Protein AF-A0A261A183-F1 (afdb_monomer_lite)

Foldseek 3Di:
DDDDDDPVCVVQFDDQDPVVRDGHGVVNVVVVVVVVVVVVVVVVVVVVVVVVVVVVVVVVVVVVVVVVVVVVVVVLVLLLQQVLLLLLVVLLVVLVLLLCVQPPVVCCVVSVDPPVVVVVVSVVSSVVSVVLCPLVVVPVVDPPDDVPSCVVPPPDPPPVSCVSVVVSLVSSLVSLVSSLVSLVSVPVVLVVVVVVVVDPVCVVPVVNQLVVLLSVLSNVLSVVLVVLSVVLVVCCVPVNDPSSVVSSSVSSSSSVVSVVVSNVVSCVVVVPVPPPD

Structure (mmCIF, N/CA/C/O backbone):
data_AF-A0A261A183-F1
#
_entry.id   AF-A0A261A183-F1
#
loop_
_atom_site.group_PDB
_atom_site.id
_atom_site.type_symbol
_atom_site.label_atom_id
_atom_site.label_alt_id
_atom_site.label_comp_id
_atom_site.label_asym_id
_atom_site.label_entity_id
_atom_site.label_seq_id
_atom_site.pdbx_PDB_ins_code
_atom_site.Cartn_x
_atom_site.Cartn_y
_atom_site.Cartn_z
_atom_site.occupancy
_atom_site.B_iso_or_equiv
_atom_site.auth_seq_id
_atom_site.auth_comp_id
_atom_site.auth_asym_id
_atom_site.auth_atom_id
_atom_site.pdbx_PDB_model_num
ATOM 1 N N . MET A 1 1 ? -13.861 60.538 -76.340 1.00 35.31 1 MET A N 1
ATOM 2 C CA . MET A 1 1 ? -12.725 61.408 -76.708 1.00 35.31 1 MET A CA 1
ATOM 3 C C . MET A 1 1 ? -11.464 60.768 -76.156 1.00 35.31 1 MET A C 1
ATOM 5 O O . MET A 1 1 ? -11.342 60.741 -74.939 1.00 35.31 1 MET A O 1
ATOM 9 N N . PRO A 1 2 ? -10.592 60.181 -76.988 1.00 40.72 2 PRO A N 1
ATOM 10 C CA . PRO A 1 2 ? -9.306 59.686 -76.527 1.00 40.72 2 PRO A CA 1
ATOM 11 C C . PRO A 1 2 ? -8.283 60.825 -76.606 1.00 40.72 2 PRO A C 1
ATOM 13 O O . PRO A 1 2 ? -8.102 61.441 -77.655 1.00 40.72 2 PRO A O 1
ATOM 16 N N . THR A 1 3 ? -7.653 61.142 -75.483 1.00 48.56 3 THR A N 1
ATOM 17 C CA . THR A 1 3 ? -6.490 62.028 -75.418 1.00 48.56 3 THR A CA 1
ATOM 18 C C . THR A 1 3 ? -5.309 61.322 -76.084 1.00 48.56 3 THR A C 1
ATOM 20 O O . THR A 1 3 ? -4.864 60.276 -75.620 1.00 48.56 3 THR A O 1
ATOM 23 N N . SER A 1 4 ? -4.827 61.870 -77.200 1.00 50.75 4 SER A N 1
ATOM 24 C CA . SER A 1 4 ? -3.617 61.409 -77.883 1.00 50.75 4 SER A CA 1
ATOM 25 C C . SER A 1 4 ? -2.392 61.706 -77.017 1.00 50.75 4 SER A C 1
ATOM 27 O O . SER A 1 4 ? -2.077 62.873 -76.778 1.00 50.75 4 SER A O 1
ATOM 29 N N . ILE A 1 5 ? -1.724 60.660 -76.537 1.00 52.25 5 ILE A N 1
ATOM 30 C CA . ILE A 1 5 ? -0.449 60.756 -75.816 1.00 52.25 5 ILE A CA 1
ATOM 31 C C . ILE A 1 5 ? 0.658 61.098 -76.826 1.00 52.25 5 ILE A C 1
ATOM 33 O O . ILE A 1 5 ? 0.699 60.540 -77.922 1.00 52.25 5 ILE A O 1
ATOM 37 N N . SER A 1 6 ? 1.518 62.054 -76.466 1.00 47.06 6 SER A N 1
ATOM 38 C CA . SER A 1 6 ? 2.668 62.498 -77.261 1.00 47.06 6 SER A CA 1
ATOM 39 C C . SER A 1 6 ? 3.654 61.349 -77.483 1.00 47.06 6 SER A C 1
ATOM 41 O O . SER A 1 6 ? 4.035 60.657 -76.542 1.00 47.06 6 SER A O 1
ATOM 43 N N . THR A 1 7 ? 4.129 61.179 -78.718 1.00 53.91 7 THR A N 1
ATOM 44 C CA . THR A 1 7 ? 5.124 60.162 -79.100 1.00 53.91 7 THR A CA 1
ATOM 45 C C . THR A 1 7 ? 6.490 60.335 -78.429 1.00 53.91 7 THR A C 1
ATOM 47 O O . THR A 1 7 ? 7.300 59.422 -78.498 1.00 53.91 7 THR A O 1
ATOM 50 N N . SER A 1 8 ? 6.752 61.462 -77.755 1.00 53.75 8 SER A N 1
ATOM 51 C CA . SER A 1 8 ? 7.977 61.680 -76.967 1.00 53.75 8 SER A CA 1
ATOM 52 C C . SER A 1 8 ? 7.969 61.016 -75.587 1.00 53.75 8 SER A C 1
ATOM 54 O O . SER A 1 8 ? 9.019 60.931 -74.962 1.00 53.75 8 SER A O 1
ATOM 56 N N . ASP A 1 9 ? 6.803 60.580 -75.097 1.00 51.75 9 ASP A N 1
ATOM 57 C CA . ASP A 1 9 ? 6.662 59.971 -73.765 1.00 51.75 9 ASP A CA 1
ATOM 58 C C . ASP A 1 9 ? 6.606 58.433 -73.826 1.00 51.75 9 ASP A C 1
ATOM 60 O O . ASP A 1 9 ? 6.617 57.769 -72.791 1.00 51.75 9 ASP A O 1
ATOM 64 N N . LEU A 1 10 ? 6.569 57.863 -75.038 1.00 51.88 10 LEU A N 1
ATOM 65 C CA . LEU A 1 10 ? 6.534 56.417 -75.295 1.00 51.88 10 LEU A CA 1
ATOM 66 C C . LEU A 1 10 ? 7.878 55.727 -75.022 1.00 51.88 10 LEU A C 1
ATOM 68 O O . LEU A 1 10 ? 7.885 54.565 -74.636 1.00 51.88 10 LEU A O 1
ATOM 72 N N . ASP A 1 11 ? 8.992 56.455 -75.106 1.00 53.94 11 ASP A N 1
ATOM 73 C CA . ASP A 1 11 ? 10.336 55.927 -74.816 1.00 53.94 11 ASP A CA 1
ATOM 74 C C . ASP A 1 11 ? 10.609 55.765 -73.307 1.00 53.94 11 ASP A C 1
ATOM 76 O O . ASP A 1 11 ? 11.712 55.401 -72.900 1.00 53.94 11 ASP A O 1
ATOM 80 N N . LYS A 1 12 ? 9.616 56.061 -72.458 1.00 54.88 12 LYS A N 1
ATOM 81 C CA . LYS A 1 12 ? 9.723 55.970 -70.998 1.00 54.88 12 LYS A CA 1
ATOM 82 C C . LYS A 1 12 ? 8.972 54.775 -70.400 1.00 54.88 12 LYS A C 1
ATOM 84 O O . LYS A 1 12 ? 9.075 54.539 -69.202 1.00 54.88 12 LYS A O 1
ATOM 89 N N . TYR A 1 13 ? 8.204 54.035 -71.196 1.00 56.28 13 TYR A N 1
ATOM 90 C CA . TYR A 1 13 ? 7.384 52.925 -70.713 1.00 56.28 13 TYR A CA 1
ATOM 91 C C . TYR A 1 13 ? 7.693 51.667 -71.506 1.00 56.28 13 TYR A C 1
ATOM 93 O O . TYR A 1 13 ? 7.431 51.599 -72.702 1.00 56.28 13 TYR A O 1
ATOM 101 N N . ASP A 1 14 ? 8.239 50.663 -70.830 1.00 65.44 14 ASP A N 1
ATOM 102 C CA . ASP A 1 14 ? 8.817 49.522 -71.529 1.00 65.44 14 ASP A CA 1
ATOM 103 C C . ASP A 1 14 ? 7.774 48.452 -71.906 1.00 65.44 14 ASP A C 1
ATOM 105 O O . ASP A 1 14 ? 7.976 47.779 -72.912 1.00 65.44 14 ASP A O 1
ATOM 109 N N . PHE A 1 15 ? 6.640 48.306 -71.188 1.00 71.31 15 PHE A N 1
ATOM 110 C CA . PHE A 1 15 ? 5.578 47.330 -71.527 1.00 71.31 15 PHE A CA 1
ATOM 111 C C . PHE A 1 15 ? 4.163 47.758 -71.054 1.00 71.31 15 PHE A C 1
ATOM 113 O O . PHE A 1 15 ? 4.000 48.359 -69.988 1.00 71.31 15 PHE A O 1
ATOM 120 N N . TYR A 1 16 ? 3.123 47.443 -71.844 1.00 71.88 16 TYR A N 1
ATOM 121 C CA . TYR A 1 16 ? 1.704 47.620 -71.476 1.00 71.88 16 TYR A CA 1
ATOM 122 C C . TYR A 1 16 ? 1.158 46.339 -70.847 1.00 71.88 16 TYR A C 1
ATOM 124 O O . TYR A 1 16 ? 1.287 45.268 -71.438 1.00 71.88 16 TYR A O 1
ATOM 132 N N . ASP A 1 17 ? 0.537 46.447 -69.676 1.00 74.94 17 ASP A N 1
ATOM 133 C CA . ASP A 1 17 ? -0.124 45.322 -69.020 1.00 74.94 17 ASP A CA 1
ATOM 134 C C . ASP A 1 17 ? -1.614 45.301 -69.388 1.00 74.94 17 ASP A C 1
ATOM 136 O O . ASP A 1 17 ? -2.387 46.178 -68.986 1.00 74.94 17 ASP A O 1
ATOM 140 N N . GLU A 1 18 ? -2.013 44.302 -70.178 1.00 75.31 18 GLU A N 1
ATOM 141 C CA . GLU A 1 18 ? -3.390 44.139 -70.654 1.00 75.31 18 GLU A CA 1
ATOM 142 C C . GLU A 1 18 ? -4.384 43.825 -69.523 1.00 75.31 18 GLU A C 1
ATOM 144 O O . GLU A 1 18 ? -5.553 44.190 -69.643 1.00 75.31 18 GLU A O 1
ATOM 149 N N . GLU A 1 19 ? -3.952 43.210 -68.412 1.00 75.06 19 GLU A N 1
ATOM 150 C CA . GLU A 1 19 ? -4.848 42.884 -67.292 1.00 75.06 19 GLU A CA 1
ATOM 151 C C . GLU A 1 19 ? -5.175 44.110 -66.432 1.00 75.06 19 GLU A C 1
ATOM 153 O O . GLU A 1 19 ? -6.323 44.294 -66.018 1.00 75.06 19 GLU A O 1
ATOM 158 N N . SER A 1 20 ? -4.192 44.977 -66.170 1.00 75.12 20 SER A N 1
ATOM 159 C CA . SER A 1 20 ? -4.413 46.209 -65.398 1.00 75.12 20 SER A CA 1
ATOM 160 C C . SER A 1 20 ? -4.805 47.418 -66.256 1.00 75.12 20 SER A C 1
ATOM 162 O O . SER A 1 20 ? -5.247 48.439 -65.713 1.00 75.12 20 SER A O 1
ATOM 164 N N . GLY A 1 21 ? -4.660 47.319 -67.583 1.00 79.81 21 GLY A N 1
ATOM 165 C CA . GLY A 1 21 ? -4.964 48.375 -68.549 1.00 79.81 21 GLY A CA 1
ATOM 166 C C . GLY A 1 21 ? -4.038 49.593 -68.451 1.00 79.81 21 GLY A C 1
ATOM 167 O O . GLY A 1 21 ? -4.418 50.688 -68.885 1.00 79.81 21 GLY A O 1
ATOM 168 N N . LYS A 1 22 ? -2.846 49.442 -67.854 1.00 78.94 22 LYS A N 1
ATOM 169 C CA . LYS A 1 22 ? -1.896 50.532 -67.572 1.00 78.94 22 LYS A CA 1
ATOM 170 C C . LYS A 1 22 ? -0.515 50.257 -68.174 1.00 78.94 22 LYS A C 1
ATOM 172 O O . LYS A 1 22 ? -0.071 49.119 -68.274 1.00 78.94 22 LYS A O 1
ATOM 177 N N . TRP A 1 23 ? 0.181 51.333 -68.544 1.00 73.19 23 TRP A N 1
ATOM 178 C CA . TRP A 1 23 ? 1.593 51.290 -68.936 1.00 73.19 23 TRP A CA 1
ATOM 179 C C . TRP A 1 23 ? 2.468 51.216 -67.685 1.00 73.19 23 TRP A C 1
ATOM 181 O O . TRP A 1 23 ? 2.322 52.053 -66.791 1.00 73.19 23 TRP A O 1
ATOM 191 N N . ILE A 1 24 ? 3.354 50.220 -67.619 1.00 71.38 24 ILE A N 1
ATOM 192 C CA . ILE A 1 24 ? 4.235 49.986 -66.470 1.00 71.38 24 ILE A CA 1
ATOM 193 C C . ILE A 1 24 ? 5.668 50.331 -66.877 1.00 71.38 24 ILE A C 1
ATOM 195 O O . ILE A 1 24 ? 6.152 49.918 -67.931 1.00 71.38 24 ILE A O 1
ATOM 199 N N . HIS A 1 25 ? 6.356 51.105 -66.041 1.00 79.81 25 HIS A N 1
ATOM 200 C CA . HIS A 1 25 ? 7.771 51.400 -66.242 1.00 79.81 25 HIS A CA 1
ATOM 201 C C . HIS A 1 25 ? 8.605 50.196 -65.784 1.00 79.81 25 HIS A C 1
ATOM 203 O O . HIS A 1 25 ? 8.338 49.634 -64.719 1.00 79.81 25 HIS A O 1
ATOM 209 N N . ILE A 1 26 ? 9.636 49.792 -66.539 1.00 74.31 26 ILE A N 1
ATOM 210 C CA . ILE A 1 26 ? 10.430 48.598 -66.190 1.00 74.31 26 ILE A CA 1
ATOM 211 C C . ILE A 1 26 ? 11.058 48.683 -64.793 1.00 74.31 26 ILE A C 1
ATOM 213 O O . ILE A 1 26 ? 11.194 47.673 -64.107 1.00 74.31 26 ILE A O 1
ATOM 217 N N . GLN A 1 27 ? 11.386 49.899 -64.349 1.00 76.50 27 GLN A N 1
ATOM 218 C CA . GLN A 1 27 ? 11.916 50.173 -63.018 1.00 76.50 27 GLN A CA 1
ATOM 219 C C . GLN A 1 27 ? 10.912 49.764 -61.924 1.00 76.50 27 GLN A C 1
ATOM 221 O O . GLN A 1 27 ? 11.282 49.052 -60.991 1.00 76.50 27 GLN A O 1
ATOM 226 N N . ASP A 1 28 ? 9.638 50.136 -62.090 1.00 77.50 28 ASP A N 1
ATOM 227 C CA . ASP A 1 28 ? 8.552 49.818 -61.154 1.00 77.50 28 ASP A CA 1
ATOM 228 C C . ASP A 1 28 ? 8.258 48.310 -61.142 1.00 77.50 28 ASP A C 1
ATOM 230 O O . ASP A 1 28 ? 7.975 47.723 -60.094 1.00 77.50 28 ASP A O 1
ATOM 234 N N . TYR A 1 29 ? 8.383 47.654 -62.302 1.00 74.75 29 TYR A N 1
ATOM 235 C CA . TYR A 1 29 ? 8.269 46.201 -62.409 1.00 74.75 29 TYR A CA 1
ATOM 236 C C . TYR A 1 29 ? 9.379 45.485 -61.622 1.00 74.75 29 TYR A C 1
ATOM 238 O O . TYR A 1 29 ? 9.092 44.582 -60.832 1.00 74.75 29 TYR A O 1
ATOM 246 N N . TYR A 1 30 ? 10.639 45.909 -61.774 1.00 76.25 30 TYR A N 1
ATOM 247 C CA . TYR A 1 30 ? 11.758 45.337 -61.019 1.00 76.25 30 TYR A CA 1
ATOM 248 C C . TYR A 1 30 ? 11.653 45.600 -59.514 1.00 76.25 30 TYR A C 1
ATOM 250 O O . TYR A 1 30 ? 11.984 44.720 -58.718 1.00 76.25 30 TYR A O 1
ATOM 258 N N . GLU A 1 31 ? 11.177 46.775 -59.102 1.00 81.38 31 GLU A N 1
ATOM 259 C CA . GLU A 1 31 ? 10.973 47.096 -57.687 1.00 81.38 31 GLU A CA 1
ATOM 260 C C . GLU A 1 31 ? 9.849 46.249 -57.070 1.00 81.38 31 GLU A C 1
ATOM 262 O O . GLU A 1 31 ? 10.019 45.685 -55.986 1.00 81.38 31 GLU A O 1
ATOM 267 N N . SER A 1 32 ? 8.742 46.062 -57.795 1.00 80.19 32 SER A N 1
ATOM 268 C CA . SER A 1 32 ? 7.649 45.166 -57.401 1.00 80.19 32 SER A CA 1
ATOM 269 C C . SER A 1 32 ? 8.109 43.708 -57.292 1.00 80.19 32 SER A C 1
ATOM 271 O O . SER A 1 32 ? 7.861 43.050 -56.278 1.00 80.19 32 SER A O 1
ATOM 273 N N . TYR A 1 33 ? 8.863 43.215 -58.281 1.00 77.38 33 TYR A N 1
ATOM 274 C CA . TYR A 1 33 ? 9.412 41.859 -58.267 1.00 77.38 33 TYR A CA 1
ATOM 275 C C . TYR A 1 33 ? 10.385 41.644 -57.100 1.00 77.38 33 TYR A C 1
ATOM 277 O O . TYR A 1 33 ? 10.308 40.633 -56.399 1.00 77.38 33 TYR A O 1
ATOM 285 N N . ASN A 1 34 ? 11.271 42.609 -56.838 1.00 79.12 34 ASN A N 1
ATOM 286 C CA . ASN A 1 34 ? 12.206 42.542 -55.716 1.00 79.12 34 ASN A CA 1
ATOM 287 C C . ASN A 1 34 ? 11.483 42.568 -54.364 1.00 79.12 34 ASN A C 1
ATOM 289 O O . ASN A 1 34 ? 11.845 41.803 -53.469 1.00 79.12 34 ASN A O 1
ATOM 293 N N . ASN A 1 35 ? 10.439 43.389 -54.217 1.00 80.38 35 ASN A N 1
ATOM 294 C CA . ASN A 1 35 ? 9.618 43.415 -53.007 1.00 80.38 35 ASN A CA 1
ATOM 295 C C . ASN A 1 35 ? 8.852 42.101 -52.805 1.00 80.38 35 ASN A C 1
ATOM 297 O O . ASN A 1 35 ? 8.850 41.572 -51.694 1.00 80.38 35 ASN A O 1
ATOM 301 N N . TYR A 1 36 ? 8.275 41.529 -53.866 1.00 76.56 36 TYR A N 1
ATOM 302 C CA . TYR A 1 36 ? 7.609 40.226 -53.807 1.00 76.56 36 TYR A CA 1
ATOM 303 C C . TYR A 1 36 ? 8.583 39.101 -53.432 1.00 76.56 36 TYR A C 1
ATOM 305 O O . TYR A 1 36 ? 8.301 38.304 -52.537 1.00 76.56 36 TYR A O 1
ATOM 313 N N . SER A 1 37 ? 9.758 39.070 -54.067 1.00 79.00 37 SER A N 1
ATOM 314 C CA . SER A 1 37 ? 10.827 38.109 -53.773 1.00 79.00 37 SER A CA 1
ATOM 315 C C . SER A 1 37 ? 11.256 38.182 -52.304 1.00 79.00 37 SER A C 1
ATOM 317 O O . SER A 1 37 ? 11.278 37.168 -51.603 1.00 79.00 37 SER A O 1
ATOM 319 N N . LYS A 1 38 ? 11.487 39.398 -51.795 1.00 79.88 38 LYS A N 1
ATOM 320 C CA . LYS A 1 38 ? 11.883 39.640 -50.404 1.00 79.88 38 LYS A CA 1
ATOM 321 C C . LYS A 1 38 ? 10.784 39.257 -49.408 1.00 79.88 38 LYS A C 1
ATOM 323 O O . LYS A 1 38 ? 11.070 38.638 -48.386 1.00 79.88 38 LYS A O 1
ATOM 328 N N . GLN A 1 39 ? 9.524 39.556 -49.722 1.00 80.00 39 GLN A N 1
ATOM 329 C CA . GLN A 1 39 ? 8.376 39.169 -48.900 1.00 80.00 39 GLN A CA 1
ATOM 330 C C . GLN A 1 39 ? 8.189 37.644 -48.860 1.00 80.00 39 GLN A C 1
ATOM 332 O O . GLN A 1 39 ? 7.895 37.083 -47.804 1.00 80.00 39 GLN A O 1
ATOM 337 N N . HIS A 1 40 ? 8.390 36.954 -49.986 1.00 78.06 40 HIS A N 1
ATOM 338 C CA . HIS A 1 40 ? 8.338 35.495 -50.051 1.00 78.06 40 HIS A CA 1
ATOM 339 C C . HIS A 1 40 ? 9.492 34.846 -49.264 1.00 78.06 40 HIS A C 1
ATOM 341 O O . HIS A 1 40 ? 9.284 33.856 -48.558 1.00 78.06 40 HIS A O 1
ATOM 347 N N . GLU A 1 41 ? 10.697 35.419 -49.325 1.00 79.25 41 GLU A N 1
ATOM 348 C CA . GLU A 1 41 ? 11.853 34.970 -48.542 1.00 79.25 41 GLU A CA 1
ATOM 349 C C . GLU A 1 41 ? 11.627 35.156 -47.031 1.00 79.25 41 GLU A C 1
ATOM 351 O O . GLU A 1 41 ? 11.842 34.221 -46.254 1.00 79.25 41 GLU A O 1
ATOM 356 N N . GLU A 1 42 ? 11.104 36.311 -46.603 1.00 76.88 42 GLU A N 1
ATOM 357 C CA . GLU A 1 42 ? 10.727 36.561 -45.206 1.00 76.88 42 GLU A CA 1
ATOM 358 C C . GLU A 1 42 ? 9.610 35.622 -44.729 1.00 76.88 42 GLU A C 1
ATOM 360 O O . GLU A 1 42 ? 9.682 35.084 -43.621 1.00 76.88 42 GLU A O 1
ATOM 365 N N . PHE A 1 43 ? 8.602 35.361 -45.566 1.00 75.19 43 PHE A N 1
ATOM 366 C CA . PHE A 1 43 ? 7.525 34.422 -45.251 1.00 75.19 43 PHE A CA 1
ATOM 367 C C . PHE A 1 43 ? 8.041 32.982 -45.103 1.00 75.19 43 PHE A C 1
ATOM 369 O O . PHE A 1 43 ? 7.691 32.289 -44.142 1.00 75.19 43 PHE A O 1
ATOM 376 N N . SER A 1 44 ? 8.921 32.542 -46.006 1.00 77.75 44 SER A N 1
ATOM 377 C CA . SER A 1 44 ? 9.579 31.232 -45.941 1.00 77.75 44 SER A CA 1
ATOM 378 C C . SER A 1 44 ? 10.428 31.091 -44.673 1.00 77.75 44 SER A C 1
ATOM 380 O O . SER A 1 44 ? 10.301 30.110 -43.934 1.00 77.75 44 SER A O 1
ATOM 382 N N . LYS A 1 45 ? 11.222 32.118 -44.346 1.00 77.94 45 LYS A N 1
ATOM 383 C CA . LYS A 1 45 ? 12.066 32.159 -43.145 1.00 77.94 45 LYS A CA 1
ATOM 384 C C . LYS A 1 45 ? 11.243 32.146 -41.856 1.00 77.94 45 LYS A C 1
ATOM 386 O O . LYS A 1 45 ? 11.578 31.411 -40.928 1.00 77.94 45 LYS A O 1
ATOM 391 N N . ASN A 1 46 ? 10.138 32.891 -41.805 1.00 78.69 46 ASN A N 1
ATOM 392 C CA . ASN A 1 46 ? 9.227 32.903 -40.659 1.00 78.69 46 ASN A CA 1
ATOM 393 C C . ASN A 1 46 ? 8.519 31.557 -40.468 1.00 78.69 46 ASN A C 1
ATOM 395 O O . ASN A 1 46 ? 8.389 31.092 -39.336 1.00 78.69 46 ASN A O 1
ATOM 399 N N . ASN A 1 47 ? 8.111 30.891 -41.553 1.00 79.94 47 ASN A N 1
ATOM 400 C CA . ASN A 1 47 ? 7.565 29.538 -41.469 1.00 79.94 47 ASN A CA 1
ATOM 401 C C . ASN A 1 47 ? 8.613 28.545 -40.969 1.00 79.94 47 ASN A C 1
ATOM 403 O O . ASN A 1 47 ? 8.316 27.762 -40.069 1.00 79.94 47 ASN A O 1
ATOM 407 N N . TRP A 1 48 ? 9.841 28.607 -41.487 1.00 78.56 48 TRP A N 1
ATOM 408 C CA . TRP A 1 48 ? 10.937 27.751 -41.035 1.00 78.56 48 TRP A CA 1
ATOM 409 C C . TRP A 1 48 ? 11.237 27.944 -39.542 1.00 78.56 48 TRP A C 1
ATOM 411 O O . TRP A 1 48 ? 11.301 26.960 -38.808 1.00 78.56 48 TRP A O 1
ATOM 421 N N . LEU A 1 49 ? 11.313 29.194 -39.069 1.00 78.81 49 LEU A N 1
ATOM 422 C CA . LEU A 1 49 ? 11.478 29.523 -37.648 1.00 78.81 49 LEU A CA 1
ATOM 423 C C . LEU A 1 49 ? 10.303 29.027 -36.795 1.00 78.81 49 LEU A C 1
ATOM 425 O O . LEU A 1 49 ? 10.515 28.532 -35.690 1.00 78.81 49 LEU A O 1
ATOM 429 N N . ARG A 1 50 ? 9.068 29.111 -37.304 1.00 77.38 50 ARG A N 1
ATOM 430 C CA . ARG A 1 50 ? 7.874 28.617 -36.605 1.00 77.38 50 ARG A CA 1
ATOM 431 C C . ARG A 1 50 ? 7.870 27.095 -36.483 1.00 77.38 50 ARG A C 1
ATOM 433 O O . ARG A 1 50 ? 7.558 26.584 -35.411 1.00 77.38 50 ARG A O 1
ATOM 440 N N . TYR A 1 51 ? 8.238 26.376 -37.545 1.00 80.06 51 TYR A N 1
ATOM 441 C CA . TYR A 1 51 ? 8.386 24.920 -37.498 1.00 80.06 51 TYR A CA 1
ATOM 442 C C . TYR A 1 51 ? 9.497 24.513 -36.535 1.00 80.06 51 TYR A C 1
ATOM 444 O O . TYR A 1 51 ? 9.242 23.683 -35.673 1.00 80.06 51 TYR A O 1
ATOM 452 N N . TRP A 1 52 ? 10.667 25.156 -36.610 1.00 82.50 52 TRP A N 1
ATOM 453 C CA . TRP A 1 52 ? 11.783 24.916 -35.691 1.00 82.50 52 TRP A CA 1
ATOM 454 C C . TRP A 1 52 ? 11.426 25.188 -34.227 1.00 82.50 52 TRP A C 1
ATOM 456 O O . TRP A 1 52 ? 11.742 24.388 -33.347 1.00 82.50 52 TRP A O 1
ATOM 466 N N . GLY A 1 53 ? 10.728 26.293 -33.955 1.00 79.50 53 GLY A N 1
ATOM 467 C CA . GLY A 1 53 ? 10.241 26.618 -32.617 1.00 79.50 53 GLY A CA 1
ATOM 468 C C . GLY A 1 53 ? 9.245 25.581 -32.092 1.00 79.50 53 GLY A C 1
ATOM 469 O O . GLY A 1 53 ? 9.332 25.182 -30.932 1.00 79.50 53 GLY A O 1
ATOM 470 N N . ALA A 1 54 ? 8.341 25.091 -32.947 1.00 78.75 54 ALA A N 1
ATOM 471 C CA . ALA A 1 54 ? 7.387 24.047 -32.585 1.00 78.75 54 ALA A CA 1
ATOM 472 C C . ALA A 1 54 ? 8.075 22.704 -32.285 1.00 78.75 54 ALA A C 1
ATOM 474 O O . ALA A 1 54 ? 7.722 22.061 -31.299 1.00 78.75 54 ALA A O 1
ATOM 475 N N . THR A 1 55 ? 9.081 22.291 -33.065 1.00 80.62 55 THR A N 1
ATOM 476 C CA . THR A 1 55 ? 9.843 21.063 -32.778 1.00 80.62 55 THR A CA 1
ATOM 477 C C . THR A 1 55 ? 10.634 21.169 -31.481 1.00 80.62 55 THR A C 1
ATOM 479 O O . THR A 1 55 ? 10.585 20.240 -30.680 1.00 80.62 55 THR A O 1
ATOM 482 N N . ILE A 1 56 ? 11.309 22.296 -31.223 1.00 80.44 56 ILE A N 1
ATOM 483 C CA . ILE A 1 56 ? 12.028 22.513 -29.955 1.00 80.44 56 ILE A CA 1
ATOM 484 C C . ILE A 1 56 ? 11.057 22.467 -28.768 1.00 80.44 56 ILE A C 1
ATOM 486 O O . ILE A 1 56 ? 11.341 21.822 -27.761 1.00 80.44 56 ILE A O 1
ATOM 490 N N . PHE A 1 57 ? 9.893 23.111 -28.886 1.00 76.75 57 PHE A N 1
ATOM 491 C CA . PHE A 1 57 ? 8.879 23.102 -27.835 1.00 76.75 57 PHE A CA 1
ATOM 492 C C . PHE A 1 57 ? 8.316 21.697 -27.575 1.00 76.75 57 PHE A C 1
ATOM 494 O O . PHE A 1 57 ? 8.163 21.304 -26.420 1.00 76.75 57 PHE A O 1
ATOM 501 N N . LEU A 1 58 ? 8.058 20.913 -28.626 1.00 78.88 58 LEU A N 1
ATOM 502 C CA . LEU A 1 58 ? 7.605 19.526 -28.494 1.00 78.88 58 LEU A CA 1
ATOM 503 C C . LEU A 1 58 ? 8.667 18.628 -27.852 1.00 78.88 58 LEU A C 1
ATOM 505 O O . LEU A 1 58 ? 8.322 17.820 -26.994 1.00 78.88 58 LEU A O 1
ATOM 509 N N . LEU A 1 59 ? 9.944 18.798 -28.206 1.00 75.25 59 LEU A N 1
ATOM 510 C CA . LEU A 1 59 ? 11.053 18.079 -27.570 1.00 75.25 59 LEU A CA 1
ATOM 511 C C . LEU A 1 59 ? 11.173 18.433 -26.082 1.00 75.25 59 LEU A C 1
ATOM 513 O O . LEU A 1 59 ? 11.316 17.543 -25.252 1.00 75.25 59 LEU A O 1
ATOM 517 N N . PHE A 1 60 ? 11.035 19.714 -25.731 1.00 77.19 60 PHE A N 1
ATOM 518 C CA . PHE A 1 60 ? 11.036 20.160 -24.336 1.00 77.19 60 PHE A CA 1
ATOM 519 C C . PHE A 1 60 ? 9.843 19.611 -23.537 1.00 77.19 60 PHE A C 1
ATOM 521 O O . PHE A 1 60 ? 9.993 19.206 -22.384 1.00 77.19 60 PHE A O 1
ATOM 528 N N . LEU A 1 61 ? 8.646 19.577 -24.135 1.00 73.38 61 LEU A N 1
ATOM 529 C CA . LEU A 1 61 ? 7.476 18.962 -23.504 1.00 73.38 61 LEU A CA 1
ATOM 530 C C . LEU A 1 61 ? 7.655 17.454 -23.326 1.00 73.38 61 LEU A C 1
ATOM 532 O O . LEU A 1 61 ? 7.294 16.933 -22.274 1.00 73.38 61 LEU A O 1
ATOM 536 N N . HIS A 1 62 ? 8.214 16.768 -24.321 1.00 77.00 62 HIS A N 1
ATOM 537 C CA . HIS A 1 62 ? 8.498 15.340 -24.250 1.00 77.00 62 HIS A CA 1
ATOM 538 C C . HIS A 1 62 ? 9.487 15.022 -23.120 1.00 77.00 62 HIS A C 1
ATOM 540 O O . HIS A 1 62 ? 9.154 14.218 -22.256 1.00 77.00 62 HIS A O 1
ATOM 546 N N . ASP A 1 63 ? 10.611 15.736 -23.036 1.00 75.06 63 ASP A N 1
ATOM 547 C CA . ASP A 1 63 ? 11.614 15.578 -21.970 1.00 75.06 63 ASP A CA 1
ATOM 548 C C . ASP A 1 63 ? 11.031 15.850 -20.567 1.00 75.06 63 ASP A C 1
ATOM 550 O O . ASP A 1 63 ? 11.244 15.104 -19.603 1.00 75.06 63 ASP A O 1
ATOM 554 N N . ARG A 1 64 ? 10.178 16.877 -20.440 1.00 75.94 64 ARG A N 1
ATOM 555 C CA . ARG A 1 64 ? 9.449 17.140 -19.191 1.00 75.94 64 ARG A CA 1
ATOM 556 C C . ARG A 1 64 ? 8.468 16.012 -18.842 1.00 75.94 64 ARG A C 1
ATOM 558 O O . ARG A 1 64 ? 8.339 15.663 -17.672 1.00 75.94 64 ARG A O 1
ATOM 565 N N . ILE A 1 65 ? 7.754 15.455 -19.817 1.00 73.44 65 ILE A N 1
ATOM 566 C CA . ILE A 1 65 ? 6.816 14.347 -19.583 1.00 73.44 65 ILE A CA 1
ATOM 567 C C . ILE A 1 65 ? 7.576 13.080 -19.186 1.00 73.44 65 ILE A C 1
ATOM 569 O O . ILE A 1 65 ? 7.169 12.408 -18.239 1.00 73.44 65 ILE A O 1
ATOM 573 N N . GLU A 1 66 ? 8.689 12.772 -19.851 1.00 68.44 66 GLU A N 1
ATOM 574 C CA . GLU A 1 66 ? 9.511 11.604 -19.536 1.00 68.44 66 GLU A CA 1
ATOM 575 C C . GLU A 1 66 ? 10.138 11.701 -18.145 1.00 68.44 66 GLU A C 1
ATOM 577 O O . GLU A 1 66 ? 10.045 10.753 -17.365 1.00 68.44 66 GLU A O 1
ATOM 582 N N . SER A 1 67 ? 10.692 12.860 -17.783 1.00 69.00 67 SER A N 1
ATOM 583 C CA . SER A 1 67 ? 11.250 13.084 -16.443 1.00 69.00 67 SER A CA 1
ATOM 584 C C . SER A 1 67 ? 10.188 12.983 -15.341 1.00 69.00 67 SER A C 1
ATOM 586 O O . SER A 1 67 ? 10.412 12.317 -14.327 1.00 69.00 67 SER A O 1
ATOM 588 N N . VAL A 1 68 ? 9.000 13.568 -15.541 1.00 72.31 68 VAL A N 1
ATOM 589 C CA . VAL A 1 68 ? 7.873 13.438 -14.599 1.00 72.31 68 VAL A CA 1
ATOM 590 C C . VAL A 1 68 ? 7.416 11.983 -14.485 1.00 72.31 68 VAL A C 1
ATOM 592 O O . VAL A 1 68 ? 7.198 11.498 -13.373 1.00 72.31 68 VAL A O 1
ATOM 595 N N . ASN A 1 69 ? 7.308 11.270 -15.606 1.00 67.31 69 ASN A N 1
ATOM 596 C CA . ASN A 1 69 ? 6.932 9.860 -15.620 1.00 67.31 69 ASN A CA 1
ATOM 597 C C . ASN A 1 69 ? 7.974 8.993 -14.894 1.00 67.31 69 ASN A C 1
ATOM 599 O O . ASN A 1 69 ? 7.612 8.146 -14.083 1.00 67.31 69 ASN A O 1
ATOM 603 N N . GLY A 1 70 ? 9.267 9.255 -15.100 1.00 65.12 70 GLY A N 1
ATOM 604 C CA . GLY A 1 70 ? 10.358 8.570 -14.406 1.00 65.12 70 GLY A CA 1
ATOM 605 C C . GLY A 1 70 ? 10.301 8.753 -12.887 1.00 65.12 70 GLY A C 1
ATOM 606 O O . GLY A 1 70 ? 10.392 7.775 -12.143 1.00 65.12 70 GLY A O 1
ATOM 607 N N . ILE A 1 71 ? 10.071 9.983 -12.411 1.00 71.06 71 ILE A N 1
ATOM 608 C CA . ILE A 1 71 ? 9.910 10.275 -10.976 1.00 71.06 71 ILE A CA 1
ATOM 609 C C . ILE A 1 71 ? 8.667 9.576 -10.413 1.00 71.06 71 ILE A C 1
ATOM 611 O O . ILE A 1 71 ? 8.729 8.994 -9.328 1.00 71.06 71 ILE A O 1
ATOM 615 N N . LEU A 1 72 ? 7.548 9.603 -11.142 1.00 69.94 72 LEU A N 1
ATOM 616 C CA . LEU A 1 72 ? 6.298 8.973 -10.718 1.00 69.94 72 LEU A CA 1
ATOM 617 C C . LEU A 1 72 ? 6.441 7.451 -10.610 1.00 69.94 72 LEU A C 1
ATOM 619 O O . LEU A 1 72 ? 6.012 6.869 -9.616 1.00 69.94 72 LEU A O 1
ATOM 623 N N . LEU A 1 73 ? 7.074 6.813 -11.595 1.00 66.75 73 LEU A N 1
ATOM 624 C CA . LEU A 1 73 ? 7.325 5.373 -11.599 1.00 66.75 73 LEU A CA 1
ATOM 625 C C . LEU A 1 73 ? 8.290 4.976 -10.482 1.00 66.75 73 LEU A C 1
ATOM 627 O O . LEU A 1 73 ? 8.016 4.036 -9.739 1.00 66.75 73 LEU A O 1
ATOM 631 N N . PHE A 1 74 ? 9.380 5.726 -10.299 1.00 67.81 74 PHE A N 1
ATOM 632 C CA . PHE A 1 74 ? 10.337 5.481 -9.221 1.00 67.81 74 PHE A CA 1
ATOM 633 C C . PHE A 1 74 ? 9.692 5.635 -7.838 1.00 67.81 74 PHE A C 1
ATOM 635 O O . PHE A 1 74 ? 9.870 4.781 -6.965 1.00 67.81 74 PHE A O 1
ATOM 642 N N . GLY A 1 75 ? 8.933 6.716 -7.641 1.00 73.88 75 GLY A N 1
ATOM 643 C CA . GLY A 1 75 ? 8.205 6.985 -6.407 1.00 73.88 75 GLY A CA 1
ATOM 644 C C . GLY A 1 75 ? 7.131 5.935 -6.144 1.00 73.88 75 GLY A C 1
ATOM 645 O O . GLY A 1 75 ? 7.057 5.396 -5.043 1.00 73.88 75 GLY A O 1
ATOM 646 N N . GLY A 1 76 ? 6.348 5.576 -7.162 1.00 74.50 76 GLY A N 1
ATOM 647 C CA . GLY A 1 76 ? 5.306 4.560 -7.061 1.00 74.50 76 GLY A CA 1
ATOM 648 C C . GLY A 1 76 ? 5.858 3.171 -6.752 1.00 74.50 76 GLY A C 1
ATOM 649 O O . GLY A 1 76 ? 5.296 2.451 -5.925 1.00 74.50 76 GLY A O 1
ATOM 650 N N . TYR A 1 77 ? 7.005 2.822 -7.334 1.00 74.75 77 TYR A N 1
ATOM 651 C CA . TYR A 1 77 ? 7.728 1.593 -7.018 1.00 74.75 77 TYR A CA 1
ATOM 652 C C . TYR A 1 77 ? 8.216 1.584 -5.562 1.00 74.75 77 TYR A C 1
ATOM 654 O O . TYR A 1 77 ? 7.955 0.629 -4.833 1.00 74.75 77 TYR A O 1
ATOM 662 N N . TYR A 1 78 ? 8.835 2.674 -5.091 1.00 80.50 78 TYR A N 1
ATOM 663 C CA . TYR A 1 78 ? 9.279 2.801 -3.696 1.00 80.50 78 TYR A CA 1
ATOM 664 C C . TYR A 1 78 ? 8.115 2.710 -2.698 1.00 80.50 78 TYR A C 1
ATOM 666 O O . TYR A 1 78 ? 8.191 1.976 -1.709 1.00 80.50 78 TYR A O 1
ATOM 674 N N . ILE A 1 79 ? 7.009 3.402 -2.983 1.00 83.50 79 ILE A N 1
ATOM 675 C CA . ILE A 1 79 ? 5.773 3.319 -2.196 1.00 83.50 79 ILE A CA 1
ATOM 676 C C . ILE A 1 79 ? 5.275 1.875 -2.148 1.00 83.50 79 ILE A C 1
ATOM 678 O O . ILE A 1 79 ? 4.927 1.376 -1.076 1.00 83.50 79 ILE A O 1
ATOM 682 N N . SER A 1 80 ? 5.279 1.192 -3.293 1.00 83.38 80 SER A N 1
ATOM 683 C CA . SER A 1 80 ? 4.751 -0.167 -3.395 1.00 83.38 80 SER A CA 1
ATOM 684 C C . SER A 1 80 ? 5.539 -1.177 -2.569 1.00 83.38 80 SER A C 1
ATOM 686 O O . SER A 1 80 ? 4.987 -2.151 -2.065 1.00 83.38 80 SER A O 1
ATOM 688 N N . ILE A 1 81 ? 6.834 -0.931 -2.430 1.00 83.00 81 ILE A N 1
ATOM 689 C CA . ILE A 1 81 ? 7.788 -1.886 -1.892 1.00 83.00 81 ILE A CA 1
ATOM 690 C C . ILE A 1 81 ? 8.093 -1.665 -0.415 1.00 83.00 81 ILE A C 1
ATOM 692 O O . ILE A 1 81 ? 8.267 -2.631 0.325 1.00 83.00 81 ILE A O 1
ATOM 696 N N . VAL A 1 82 ? 8.169 -0.406 0.011 1.00 87.56 82 VAL A N 1
ATOM 697 C CA . VAL A 1 82 ? 8.521 -0.057 1.390 1.00 87.56 82 VAL A CA 1
ATOM 698 C C . VAL A 1 82 ? 7.278 0.364 2.156 1.00 87.56 82 VAL A C 1
ATOM 700 O O . VAL A 1 82 ? 6.982 -0.182 3.212 1.00 87.56 82 VAL A O 1
ATOM 703 N N . VAL A 1 83 ? 6.520 1.321 1.625 1.00 89.81 83 VAL A N 1
ATOM 704 C CA . VAL A 1 83 ? 5.452 1.981 2.387 1.00 89.81 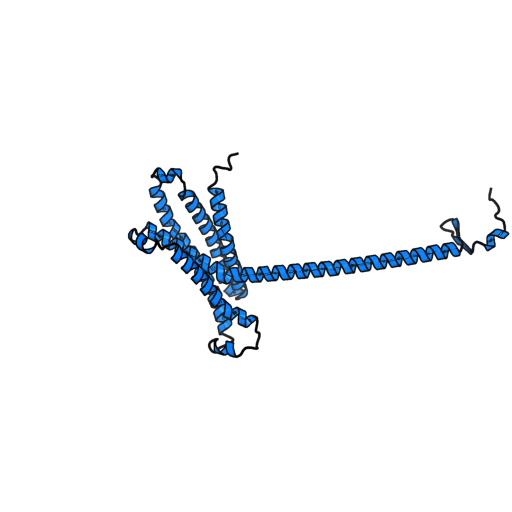83 VAL A CA 1
ATOM 705 C C . VAL A 1 83 ? 4.233 1.076 2.552 1.00 89.81 83 VAL A C 1
ATOM 707 O O . VAL A 1 83 ? 3.709 0.926 3.656 1.00 89.81 83 VAL A O 1
ATOM 710 N N . SER A 1 84 ? 3.787 0.443 1.468 1.00 90.81 84 SER A N 1
ATOM 711 C CA . SER A 1 84 ? 2.560 -0.355 1.470 1.00 90.81 84 SER A CA 1
ATOM 712 C C . SER A 1 84 ? 2.626 -1.604 2.372 1.00 90.81 84 SER A C 1
ATOM 714 O O . SER A 1 84 ? 1.710 -1.790 3.181 1.00 90.81 84 SER A O 1
ATOM 716 N N . PRO A 1 85 ? 3.701 -2.425 2.356 1.00 90.38 85 PRO A N 1
ATOM 717 C CA . PRO A 1 85 ? 3.831 -3.547 3.290 1.00 90.38 85 PRO A CA 1
ATOM 718 C C . PRO A 1 85 ? 3.801 -3.104 4.754 1.00 90.38 85 PRO A C 1
ATOM 720 O O . PRO A 1 85 ? 3.127 -3.728 5.575 1.00 90.38 85 PRO A O 1
ATOM 723 N N . VAL A 1 86 ? 4.461 -1.985 5.075 1.00 92.62 86 VAL A N 1
ATOM 724 C CA . VAL A 1 86 ? 4.452 -1.410 6.426 1.00 92.62 86 VAL A CA 1
ATOM 725 C C . VAL A 1 86 ? 3.038 -0.989 6.828 1.00 92.62 86 VAL A C 1
ATOM 727 O O . VAL A 1 86 ? 2.601 -1.309 7.931 1.00 92.62 86 VAL A O 1
ATOM 730 N N . PHE A 1 87 ? 2.280 -0.346 5.936 1.00 91.31 87 PHE A N 1
ATOM 731 C CA . PHE A 1 87 ? 0.880 0.012 6.190 1.00 91.31 87 PHE A CA 1
ATOM 732 C C . PHE A 1 87 ? 0.003 -1.215 6.458 1.00 91.31 87 PHE A C 1
ATOM 734 O O . PHE A 1 87 ? -0.789 -1.198 7.402 1.00 91.31 87 PHE A O 1
ATOM 741 N N . ASN A 1 88 ? 0.165 -2.292 5.687 1.00 92.38 88 ASN A N 1
ATOM 742 C CA . ASN A 1 88 ? -0.564 -3.540 5.914 1.00 92.38 88 ASN A CA 1
ATOM 743 C C . ASN A 1 88 ? -0.230 -4.162 7.275 1.00 92.38 88 ASN A C 1
ATOM 745 O O . ASN A 1 88 ? -1.142 -4.547 8.004 1.00 92.38 88 ASN A O 1
ATOM 749 N N . ILE A 1 89 ? 1.049 -4.196 7.660 1.00 93.44 89 ILE A N 1
ATOM 750 C CA . ILE A 1 89 ? 1.479 -4.690 8.977 1.00 93.44 89 ILE A CA 1
ATOM 751 C C . ILE A 1 89 ? 0.877 -3.841 10.101 1.00 93.44 89 ILE A C 1
ATOM 753 O O . ILE A 1 89 ? 0.328 -4.392 11.054 1.00 93.44 89 ILE A O 1
ATOM 757 N N . ILE A 1 90 ? 0.926 -2.510 9.986 1.00 92.06 90 ILE A N 1
ATOM 758 C CA . ILE A 1 90 ? 0.336 -1.598 10.976 1.00 92.06 90 ILE A CA 1
ATOM 759 C C . ILE A 1 90 ? -1.176 -1.830 11.086 1.00 92.06 90 ILE A C 1
ATOM 761 O O . ILE A 1 90 ? -1.703 -1.884 12.195 1.00 92.06 90 ILE A O 1
ATOM 765 N N . LEU A 1 91 ? -1.876 -2.008 9.963 1.00 89.81 91 LEU A N 1
ATOM 766 C CA . LEU A 1 91 ? -3.315 -2.278 9.949 1.00 89.81 91 LEU A CA 1
ATOM 767 C C . LEU A 1 91 ? -3.640 -3.587 10.683 1.00 89.81 91 LEU A C 1
ATOM 769 O O . LEU A 1 91 ? -4.524 -3.598 11.542 1.00 89.81 91 LEU A O 1
ATOM 773 N N . ILE A 1 92 ? -2.883 -4.654 10.411 1.00 92.69 92 ILE A N 1
ATOM 774 C CA . ILE A 1 92 ? -3.027 -5.949 11.089 1.00 92.69 92 ILE A CA 1
ATOM 775 C C . ILE A 1 92 ? -2.771 -5.801 12.595 1.00 92.69 92 ILE A C 1
ATOM 777 O O . ILE A 1 92 ? -3.589 -6.240 13.404 1.00 92.69 92 ILE A O 1
ATOM 781 N N . LEU A 1 93 ? -1.673 -5.145 12.984 1.00 91.38 93 LEU A N 1
ATOM 782 C CA . LEU A 1 93 ? -1.318 -4.925 14.389 1.00 91.38 93 LEU A CA 1
ATOM 783 C C . LEU A 1 93 ? -2.391 -4.123 15.131 1.00 91.38 93 LEU A C 1
ATOM 785 O O . LEU A 1 93 ? -2.776 -4.500 16.235 1.00 91.38 93 LEU A O 1
ATOM 789 N N . LEU A 1 94 ? -2.919 -3.058 14.523 1.00 87.38 94 LEU A N 1
ATOM 790 C CA . LEU A 1 94 ? -3.989 -2.247 15.109 1.00 87.38 94 LEU A CA 1
ATOM 791 C C . LEU A 1 94 ? -5.299 -3.029 15.257 1.00 87.38 94 LEU A C 1
ATOM 793 O O . LEU A 1 94 ? -6.026 -2.829 16.233 1.00 87.38 94 LEU A O 1
ATOM 797 N N . ALA A 1 95 ? -5.627 -3.906 14.306 1.00 88.25 95 ALA A N 1
ATOM 798 C CA . ALA A 1 95 ? -6.799 -4.773 14.401 1.00 88.25 95 ALA A CA 1
ATOM 799 C C . ALA A 1 95 ? -6.660 -5.770 15.559 1.00 88.25 95 ALA A C 1
ATOM 801 O O . ALA A 1 95 ? -7.562 -5.870 16.392 1.00 88.25 95 ALA A O 1
ATOM 802 N N . VAL A 1 96 ? -5.504 -6.433 15.659 1.00 88.62 96 VAL A N 1
ATOM 803 C CA . VAL A 1 96 ? -5.196 -7.382 16.738 1.00 88.62 96 VAL A CA 1
ATOM 804 C C . VAL A 1 96 ? -5.169 -6.685 18.098 1.00 88.62 96 VAL A C 1
ATOM 806 O O . VAL A 1 96 ? -5.803 -7.164 19.032 1.00 88.62 96 VAL A O 1
ATOM 809 N N . GLN A 1 97 ? -4.511 -5.529 18.213 1.00 88.00 97 GLN A N 1
ATOM 810 C CA . GLN A 1 97 ? -4.450 -4.760 19.458 1.00 88.00 97 GLN A CA 1
ATOM 811 C C . GLN A 1 97 ? -5.853 -4.403 19.957 1.00 88.00 97 GLN A C 1
ATOM 813 O O . GLN A 1 97 ? -6.178 -4.647 21.115 1.00 88.00 97 GLN A O 1
ATOM 818 N N . ARG A 1 98 ? -6.702 -3.845 19.083 1.00 83.69 98 ARG A N 1
ATOM 819 C CA . ARG A 1 98 ? -8.074 -3.471 19.450 1.00 83.69 98 ARG A CA 1
ATOM 820 C C . ARG A 1 98 ? -8.923 -4.689 19.806 1.00 83.69 98 ARG A C 1
ATOM 822 O O . ARG A 1 98 ? -9.759 -4.595 20.695 1.00 83.69 98 ARG A O 1
ATOM 829 N N . PHE A 1 99 ? -8.730 -5.814 19.119 1.00 85.62 99 PHE A N 1
ATOM 830 C CA . PHE A 1 99 ? -9.425 -7.057 19.441 1.00 85.62 99 PHE A CA 1
ATOM 831 C C . PHE A 1 99 ? -9.035 -7.566 20.829 1.00 85.62 99 PHE A C 1
ATOM 833 O O . PHE A 1 99 ? -9.905 -7.820 21.655 1.00 85.62 99 PHE A O 1
ATOM 840 N N . LEU A 1 100 ? -7.735 -7.656 21.108 1.00 86.00 100 LEU A N 1
ATOM 841 C CA . LEU A 1 100 ? -7.231 -8.139 22.389 1.00 86.00 100 LEU A CA 1
ATOM 842 C C . LEU A 1 100 ? -7.661 -7.234 23.546 1.00 86.00 100 LEU A C 1
ATOM 844 O O . LEU A 1 100 ? -8.218 -7.747 24.509 1.00 86.00 100 LEU A O 1
ATOM 848 N N . LEU A 1 101 ? -7.515 -5.910 23.408 1.00 83.56 101 LEU A N 1
ATOM 849 C CA . LEU A 1 101 ? -7.971 -4.946 24.420 1.00 83.56 101 LEU A CA 1
ATOM 850 C C . LEU A 1 101 ? -9.466 -5.068 24.724 1.00 83.56 101 LEU A C 1
ATOM 852 O O . LEU A 1 101 ? -9.895 -4.780 25.834 1.00 83.56 101 LEU A O 1
ATOM 856 N N . TYR A 1 102 ? -10.265 -5.466 23.734 1.00 77.94 102 TYR A N 1
ATOM 857 C CA . TYR A 1 102 ? -11.703 -5.593 23.906 1.00 77.94 102 TYR A CA 1
ATOM 858 C C . TYR A 1 102 ? -12.107 -6.909 24.589 1.00 77.94 102 TYR A C 1
ATOM 860 O O . TYR A 1 102 ? -13.040 -6.922 25.388 1.00 77.94 102 TYR A O 1
ATOM 868 N N . PHE A 1 103 ? -11.451 -8.025 24.254 1.00 82.31 103 PHE A N 1
ATOM 869 C CA . PHE A 1 103 ? -11.838 -9.360 24.734 1.00 82.31 103 PHE A CA 1
ATOM 870 C C . PHE A 1 103 ? -11.029 -9.862 25.938 1.00 82.31 103 PHE A C 1
ATOM 872 O O . PHE A 1 103 ? -11.472 -10.796 26.603 1.00 82.31 103 PHE A O 1
ATOM 879 N N . TYR A 1 104 ? -9.871 -9.266 26.226 1.00 83.69 104 TYR A N 1
ATOM 880 C CA . TYR A 1 104 ? -8.965 -9.689 27.293 1.00 83.69 104 TYR A CA 1
ATOM 881 C C . TYR A 1 104 ? -8.532 -8.485 28.132 1.00 83.69 104 TYR A C 1
ATOM 883 O O . TYR A 1 104 ? -7.651 -7.730 27.721 1.00 83.69 104 TYR A O 1
ATOM 891 N N . GLU A 1 105 ? -9.099 -8.331 29.330 1.00 74.94 105 GLU A N 1
ATOM 892 C CA . GLU A 1 105 ? -8.756 -7.237 30.258 1.00 74.94 105 GLU A CA 1
ATOM 893 C C . GLU A 1 105 ? -7.259 -7.239 30.626 1.00 74.94 105 GLU A C 1
ATOM 895 O O . GLU A 1 105 ? -6.604 -6.200 30.593 1.00 74.94 105 GLU A O 1
ATOM 900 N N . ASP A 1 106 ? -6.664 -8.420 30.831 1.00 77.56 106 ASP A N 1
ATOM 901 C CA . ASP A 1 106 ? -5.233 -8.566 31.147 1.00 77.56 106 ASP A CA 1
ATOM 902 C C . ASP A 1 106 ? -4.295 -8.083 30.027 1.00 77.56 106 ASP A C 1
ATOM 904 O O . ASP A 1 106 ? -3.112 -7.807 30.258 1.00 77.56 106 ASP A O 1
ATOM 908 N N . SER A 1 107 ? -4.803 -7.967 28.795 1.00 79.31 107 SER A N 1
ATOM 909 C CA . SER A 1 107 ? -4.005 -7.520 27.655 1.00 79.31 107 SER A CA 1
ATOM 910 C C . SER A 1 107 ? -3.661 -6.029 27.723 1.00 79.31 107 SER A C 1
ATOM 912 O O . SER A 1 107 ? -2.665 -5.616 27.127 1.00 79.31 107 SER A O 1
ATOM 914 N N . GLU A 1 108 ? -4.401 -5.227 28.499 1.00 77.81 108 GLU A N 1
ATOM 915 C CA . GLU A 1 108 ? -4.159 -3.788 28.650 1.00 77.81 108 GLU A CA 1
ATOM 916 C C . GLU A 1 108 ? -2.741 -3.500 29.157 1.00 77.81 108 GLU A C 1
ATOM 918 O O . GLU A 1 108 ? -2.054 -2.616 28.640 1.00 77.81 108 GLU A O 1
ATOM 923 N N . ARG A 1 109 ? -2.238 -4.321 30.085 1.00 77.38 109 ARG A N 1
ATOM 924 C CA . ARG A 1 109 ? -0.886 -4.180 30.642 1.00 77.38 109 ARG A CA 1
ATOM 925 C C . ARG A 1 109 ? 0.220 -4.367 29.598 1.00 77.38 109 ARG A C 1
ATOM 927 O O . ARG A 1 109 ? 1.285 -3.767 29.732 1.00 77.38 109 ARG A O 1
ATOM 934 N N . PHE A 1 110 ? -0.017 -5.191 28.579 1.00 73.69 110 PHE A N 1
ATOM 935 C CA . PHE A 1 110 ? 0.963 -5.503 27.533 1.00 73.69 110 PHE A CA 1
ATOM 936 C C . PHE A 1 110 ? 0.788 -4.640 26.279 1.00 73.69 110 PHE A C 1
ATOM 938 O O . PHE A 1 110 ? 1.764 -4.354 25.590 1.00 73.69 110 PHE A O 1
ATOM 945 N N . LEU A 1 111 ? -0.444 -4.223 25.981 1.00 76.75 111 LEU A N 1
ATOM 946 C CA . LEU A 1 111 ? -0.802 -3.511 24.754 1.00 76.75 111 LEU A CA 1
ATOM 947 C C . LEU A 1 111 ? -0.839 -1.991 24.912 1.00 76.75 111 LEU A C 1
ATOM 949 O O . LEU A 1 111 ? -0.813 -1.279 23.905 1.00 76.75 111 LEU A O 1
ATOM 953 N N . ASN A 1 112 ? -0.837 -1.478 26.145 1.00 74.00 112 ASN A N 1
ATOM 954 C CA . ASN A 1 112 ? -0.652 -0.057 26.433 1.00 74.00 112 ASN A CA 1
ATOM 955 C C . ASN A 1 112 ? 0.841 0.328 26.378 1.00 74.00 112 ASN A C 1
ATOM 957 O O . ASN A 1 112 ? 1.435 0.848 27.327 1.00 74.00 112 ASN A O 1
ATOM 961 N N . LEU A 1 113 ? 1.483 0.005 25.253 1.00 72.94 113 LEU A N 1
ATOM 962 C CA . LEU A 1 113 ? 2.871 0.363 24.993 1.00 72.94 113 LEU A CA 1
ATOM 963 C C . LEU A 1 113 ? 2.990 1.882 24.859 1.00 72.94 113 LEU A C 1
ATOM 965 O O . LEU A 1 113 ? 2.214 2.524 24.148 1.00 72.94 113 LEU A O 1
ATOM 969 N N . LYS A 1 114 ? 4.011 2.462 25.501 1.00 81.62 114 LYS A N 1
ATOM 970 C CA . LYS A 1 114 ? 4.317 3.893 25.364 1.00 81.62 114 LYS A CA 1
ATOM 971 C C . LYS A 1 114 ? 4.481 4.258 23.887 1.00 81.62 114 LYS A C 1
ATOM 973 O O . LYS A 1 114 ? 5.088 3.503 23.129 1.00 81.62 114 LYS A O 1
ATOM 978 N N . SER A 1 115 ? 4.042 5.465 23.518 1.00 83.12 115 SER A N 1
ATOM 979 C CA . SER A 1 115 ? 4.164 6.004 22.151 1.00 83.12 115 SER A CA 1
ATOM 980 C C . SER A 1 115 ? 5.574 5.860 21.566 1.00 83.12 115 SER A C 1
ATOM 982 O O . SER A 1 115 ? 5.710 5.671 20.364 1.00 83.12 115 SER A O 1
ATOM 984 N N . PHE A 1 116 ? 6.615 5.901 22.404 1.00 85.69 116 PHE A N 1
ATOM 985 C CA . PHE A 1 116 ? 7.999 5.686 21.988 1.00 85.69 116 PHE A CA 1
ATOM 986 C C . PHE A 1 116 ? 8.225 4.328 21.300 1.00 85.69 116 PHE A C 1
ATOM 988 O O . PHE A 1 116 ? 8.867 4.281 20.255 1.00 85.69 116 PHE A O 1
ATOM 995 N N . TYR A 1 117 ? 7.675 3.233 21.839 1.00 87.38 117 TYR A N 1
ATOM 996 C CA . TYR A 1 117 ? 7.849 1.895 21.260 1.00 87.38 117 TYR A CA 1
ATOM 997 C C . TYR A 1 117 ? 7.121 1.752 19.924 1.00 87.38 117 TYR A C 1
ATOM 999 O O . TYR A 1 117 ? 7.645 1.118 19.015 1.00 87.38 117 TYR A O 1
ATOM 1007 N N . TRP A 1 118 ? 5.956 2.389 19.779 1.00 87.00 118 TRP A N 1
ATOM 1008 C CA . TRP A 1 118 ? 5.242 2.446 18.503 1.00 87.00 118 TRP A CA 1
ATOM 1009 C C . TRP A 1 118 ? 6.039 3.199 17.442 1.00 87.00 118 TRP A C 1
ATOM 1011 O O . TRP A 1 118 ? 6.195 2.702 16.329 1.00 87.00 118 TRP A O 1
ATOM 1021 N N . THR A 1 119 ? 6.604 4.355 17.792 1.00 90.50 119 THR A N 1
ATOM 1022 C CA . THR A 1 119 ? 7.476 5.104 16.881 1.00 90.50 119 THR A CA 1
ATOM 1023 C C . THR A 1 119 ? 8.705 4.284 16.498 1.00 90.50 119 THR A C 1
ATOM 1025 O O . THR A 1 119 ? 9.028 4.193 15.317 1.00 90.50 119 THR A O 1
ATOM 1028 N N . LEU A 1 120 ? 9.359 3.638 17.470 1.00 91.88 120 LEU A N 1
ATOM 1029 C CA . LEU A 1 120 ? 10.526 2.792 17.220 1.00 91.88 120 LEU A CA 1
ATOM 1030 C C . LEU A 1 120 ? 10.190 1.616 16.293 1.00 91.88 120 LEU A C 1
ATOM 1032 O O . LEU A 1 120 ? 10.935 1.362 15.352 1.00 91.88 120 LEU A O 1
ATOM 1036 N N . LEU A 1 121 ? 9.060 0.937 16.520 1.00 91.62 121 LEU A N 1
ATOM 1037 C CA . LEU A 1 121 ? 8.579 -0.156 15.674 1.00 91.62 121 LEU A CA 1
ATOM 1038 C C . LEU A 1 121 ? 8.343 0.317 14.236 1.00 91.62 121 LEU A C 1
ATOM 1040 O O . LEU A 1 121 ? 8.786 -0.337 13.299 1.00 91.62 121 LEU A O 1
ATOM 1044 N N . ILE A 1 122 ? 7.670 1.456 14.057 1.00 92.38 122 ILE A N 1
ATOM 1045 C CA . ILE A 1 122 ? 7.393 2.020 12.732 1.00 92.38 122 ILE A CA 1
ATOM 1046 C C . ILE A 1 122 ? 8.708 2.340 12.014 1.00 92.38 122 ILE A C 1
ATOM 1048 O O . ILE A 1 122 ? 8.904 1.898 10.884 1.00 92.38 122 ILE A O 1
ATOM 1052 N N . VAL A 1 123 ? 9.630 3.049 12.673 1.00 93.62 123 VAL A N 1
ATOM 1053 C CA . VAL A 1 123 ? 10.949 3.379 12.106 1.00 93.62 123 VAL A CA 1
ATOM 1054 C C . VAL A 1 123 ? 11.718 2.109 11.740 1.00 93.62 123 VAL A C 1
ATOM 1056 O O . VAL A 1 123 ? 12.261 2.023 10.641 1.00 93.62 123 VAL A O 1
ATOM 1059 N N . PHE A 1 124 ? 11.714 1.105 12.620 1.00 93.94 124 PHE A N 1
ATOM 1060 C CA . PHE A 1 124 ? 12.349 -0.186 12.371 1.00 93.94 124 PHE A CA 1
ATOM 1061 C C . PHE A 1 124 ? 11.754 -0.898 11.151 1.00 93.94 124 PHE A C 1
ATOM 1063 O O . PHE A 1 124 ? 12.509 -1.371 10.306 1.00 93.94 124 PHE A O 1
ATOM 1070 N N . LEU A 1 125 ? 10.425 -0.939 11.018 1.00 93.69 125 LEU A N 1
ATOM 1071 C CA . LEU A 1 125 ? 9.752 -1.553 9.871 1.00 93.69 125 LEU A CA 1
ATOM 1072 C C . LEU A 1 125 ? 10.134 -0.853 8.561 1.00 93.69 125 LEU A C 1
ATOM 1074 O O . LEU A 1 125 ? 10.563 -1.517 7.621 1.00 93.69 125 LEU A O 1
ATOM 1078 N N . TYR A 1 126 ? 10.052 0.480 8.509 1.00 92.44 126 TYR A N 1
ATOM 1079 C CA . TYR A 1 126 ? 10.458 1.244 7.324 1.00 92.44 126 TYR A CA 1
ATOM 1080 C C . TYR A 1 126 ? 11.922 1.009 6.956 1.00 92.44 126 TYR A C 1
ATOM 1082 O O . TYR A 1 126 ? 12.236 0.808 5.786 1.00 92.44 126 TYR A O 1
ATOM 1090 N N . PHE A 1 127 ? 12.810 1.008 7.949 1.00 90.75 127 PHE A N 1
ATOM 1091 C CA . PHE A 1 127 ? 14.236 0.791 7.737 1.00 90.75 127 PHE A CA 1
ATOM 1092 C C . PHE A 1 127 ? 14.542 -0.638 7.274 1.00 90.75 127 PHE A C 1
ATOM 1094 O O . PHE A 1 127 ? 15.321 -0.823 6.343 1.00 90.75 127 PHE A O 1
ATOM 1101 N N . SER A 1 128 ? 13.890 -1.642 7.867 1.00 89.25 128 SER A N 1
ATOM 1102 C CA . SER A 1 128 ? 14.037 -3.050 7.488 1.00 89.25 128 SER A CA 1
ATOM 1103 C C . SER A 1 128 ? 13.602 -3.284 6.043 1.00 89.25 128 SER A C 1
ATOM 1105 O O . SER A 1 128 ? 14.383 -3.830 5.265 1.00 89.25 128 SER A O 1
ATOM 1107 N N . PHE A 1 129 ? 12.415 -2.803 5.652 1.00 87.88 129 PHE A N 1
ATOM 1108 C CA . PHE A 1 129 ? 11.984 -2.888 4.259 1.00 87.88 129 PHE A CA 1
ATOM 1109 C C . PHE A 1 129 ? 12.916 -2.080 3.348 1.00 87.88 129 PHE A C 1
ATOM 1111 O O . PHE A 1 129 ? 13.358 -2.609 2.340 1.00 87.88 129 PHE A O 1
ATOM 1118 N N . ALA A 1 130 ? 13.315 -0.855 3.699 1.00 86.12 130 ALA A N 1
ATOM 1119 C CA . ALA A 1 130 ? 14.234 -0.076 2.865 1.00 86.12 130 ALA A CA 1
ATOM 1120 C C . ALA A 1 130 ? 15.577 -0.791 2.614 1.00 86.12 130 ALA A C 1
ATOM 1122 O O . ALA A 1 130 ? 16.025 -0.829 1.470 1.00 86.12 130 ALA A O 1
ATOM 1123 N N . ILE A 1 131 ? 16.187 -1.399 3.642 1.00 83.88 131 ILE A N 1
ATOM 1124 C CA . ILE A 1 131 ? 17.445 -2.153 3.505 1.00 83.88 131 ILE A CA 1
ATOM 1125 C C . ILE A 1 131 ? 17.280 -3.369 2.601 1.00 83.88 131 ILE A C 1
ATOM 1127 O O . ILE A 1 131 ? 18.145 -3.597 1.759 1.00 83.88 131 ILE A O 1
ATOM 1131 N N . L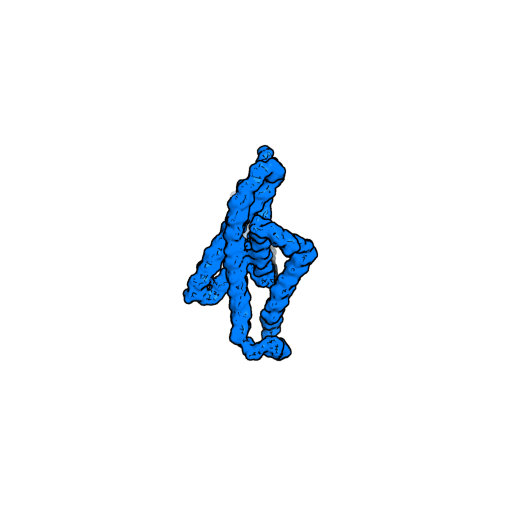EU A 1 132 ? 16.187 -4.127 2.743 1.00 80.38 132 LEU A N 1
ATOM 1132 C CA . LEU A 1 132 ? 15.937 -5.318 1.920 1.00 80.38 132 LEU A CA 1
ATOM 1133 C C . LEU A 1 132 ? 15.949 -5.010 0.412 1.00 80.38 132 LEU A C 1
ATOM 1135 O O . LEU A 1 132 ? 16.244 -5.895 -0.385 1.00 80.38 132 LEU A O 1
ATOM 1139 N N . HIS A 1 133 ? 15.699 -3.755 0.022 1.00 74.38 133 HIS A N 1
ATOM 1140 C CA . HIS A 1 133 ? 15.632 -3.316 -1.377 1.00 74.38 133 HIS A CA 1
ATOM 1141 C C . HIS A 1 133 ? 16.900 -2.644 -1.912 1.00 74.38 133 HIS A C 1
ATOM 1143 O O . HIS A 1 133 ? 17.019 -2.435 -3.121 1.00 74.38 133 HIS A O 1
ATOM 1149 N N . ILE A 1 134 ? 17.877 -2.346 -1.049 1.00 72.94 134 ILE A N 1
ATOM 1150 C CA . ILE A 1 134 ? 19.185 -1.810 -1.460 1.00 72.94 134 ILE A CA 1
ATOM 1151 C C . ILE A 1 134 ? 19.934 -2.779 -2.403 1.00 72.94 134 ILE A C 1
ATOM 1153 O O . ILE A 1 134 ? 20.418 -2.312 -3.436 1.00 72.94 134 ILE A O 1
ATOM 1157 N N . PRO A 1 135 ? 20.006 -4.104 -2.139 1.00 68.19 135 PRO A N 1
ATOM 1158 C CA . PRO A 1 135 ? 20.726 -5.044 -3.004 1.00 68.19 135 PRO A CA 1
ATOM 1159 C C . PRO A 1 135 ? 20.172 -5.112 -4.431 1.00 68.19 135 PRO A C 1
ATOM 1161 O O . PRO A 1 135 ? 20.947 -5.146 -5.385 1.00 68.19 135 PRO A O 1
ATOM 1164 N N . ILE A 1 136 ? 18.843 -5.064 -4.576 1.00 66.75 136 ILE A N 1
ATOM 1165 C CA . ILE A 1 136 ? 18.155 -5.089 -5.877 1.00 66.75 136 ILE A CA 1
ATOM 1166 C C . ILE A 1 136 ? 18.538 -3.839 -6.688 1.00 66.75 136 ILE A C 1
ATOM 1168 O O . ILE A 1 136 ? 18.971 -3.932 -7.831 1.00 66.75 136 ILE A O 1
ATOM 1172 N N . ARG A 1 137 ? 18.492 -2.658 -6.054 1.00 65.38 137 ARG A N 1
ATOM 1173 C CA . ARG A 1 137 ? 18.804 -1.367 -6.693 1.00 65.38 137 ARG A CA 1
ATOM 1174 C C . ARG A 1 137 ? 20.267 -1.202 -7.090 1.00 65.38 137 ARG A C 1
ATOM 1176 O O . ARG A 1 137 ? 20.548 -0.621 -8.135 1.00 65.38 137 ARG A O 1
ATOM 1183 N N . ILE A 1 138 ? 21.197 -1.652 -6.246 1.00 63.28 138 ILE A N 1
ATOM 1184 C CA . ILE A 1 138 ? 22.630 -1.559 -6.551 1.00 63.28 138 ILE A CA 1
ATOM 1185 C C . ILE A 1 138 ? 22.952 -2.433 -7.767 1.00 63.28 138 ILE A C 1
ATOM 1187 O O . ILE A 1 138 ? 23.741 -2.031 -8.615 1.00 63.28 138 ILE A O 1
ATOM 1191 N N . LYS A 1 139 ? 22.306 -3.590 -7.906 1.00 56.66 139 LYS A N 1
ATOM 1192 C CA . LYS A 1 139 ? 22.540 -4.473 -9.042 1.00 56.66 139 LYS A CA 1
ATOM 1193 C C . LYS A 1 139 ? 22.048 -3.884 -10.372 1.00 56.66 139 LYS A C 1
ATOM 1195 O O . LYS A 1 139 ? 22.812 -3.891 -11.330 1.00 56.66 139 LYS A O 1
ATOM 1200 N N . ASP A 1 140 ? 20.839 -3.321 -10.411 1.00 59.25 140 ASP A N 1
ATOM 1201 C CA . ASP A 1 140 ? 20.273 -2.711 -11.631 1.00 59.25 140 ASP A CA 1
ATOM 1202 C C . ASP A 1 140 ? 21.073 -1.493 -12.122 1.00 59.25 140 ASP A C 1
ATOM 1204 O O . ASP A 1 140 ? 21.095 -1.187 -13.311 1.00 59.25 140 ASP A O 1
ATOM 1208 N N . HIS A 1 141 ? 21.724 -0.772 -11.203 1.00 56.53 141 HIS A N 1
ATOM 1209 C CA . HIS A 1 141 ? 22.521 0.410 -11.537 1.00 56.53 141 HIS A CA 1
ATOM 1210 C C . HIS A 1 141 ? 23.954 0.071 -11.976 1.00 56.53 141 HIS A C 1
ATOM 1212 O O . HIS A 1 141 ? 24.556 0.809 -12.754 1.00 56.53 141 HIS A O 1
ATOM 1218 N N . PHE A 1 142 ? 24.508 -1.038 -11.481 1.00 57.56 142 PHE A N 1
ATOM 1219 C CA . PHE A 1 142 ? 25.867 -1.487 -11.771 1.00 57.56 142 PHE A CA 1
ATOM 1220 C C . PHE A 1 142 ? 25.833 -2.756 -12.620 1.00 57.56 142 PHE A C 1
ATOM 1222 O O . PHE A 1 142 ? 26.276 -3.820 -12.187 1.00 57.56 142 PHE A O 1
ATOM 1229 N N . ASP A 1 143 ? 25.326 -2.633 -13.844 1.00 52.12 143 ASP A N 1
ATOM 1230 C CA . ASP A 1 143 ? 25.336 -3.716 -14.821 1.00 52.12 143 ASP A CA 1
ATOM 1231 C C . ASP A 1 143 ? 26.796 -4.147 -15.110 1.00 52.12 143 ASP A C 1
ATOM 1233 O O . ASP A 1 143 ? 27.559 -3.481 -15.814 1.00 52.12 143 ASP A O 1
ATOM 1237 N N . GLY A 1 144 ? 27.230 -5.233 -14.458 1.00 53.66 144 GLY A N 1
ATOM 1238 C CA . GLY A 1 144 ? 28.410 -6.022 -14.822 1.00 53.66 144 GLY A CA 1
ATOM 1239 C C . GLY A 1 144 ? 29.798 -5.638 -14.280 1.00 53.66 144 GLY A C 1
ATOM 1240 O O . GLY A 1 144 ? 30.765 -6.223 -14.760 1.00 53.66 144 GLY A O 1
ATOM 1241 N N . LYS A 1 145 ? 29.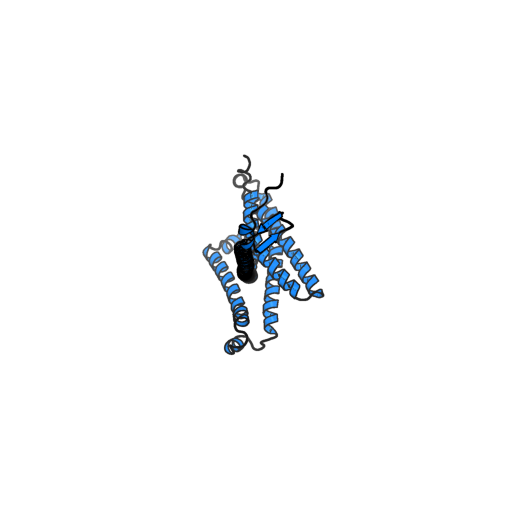974 -4.713 -13.316 1.00 51.34 145 LYS A N 1
ATOM 1242 C CA . LYS A 1 145 ? 31.339 -4.245 -12.931 1.00 51.34 145 LYS A CA 1
ATOM 1243 C C . LYS A 1 145 ? 31.834 -4.471 -11.498 1.00 51.34 145 LYS A C 1
ATOM 1245 O O . LYS A 1 145 ? 32.983 -4.131 -11.226 1.00 51.34 145 LYS A O 1
ATOM 1250 N N . PHE A 1 146 ? 31.049 -5.043 -10.586 1.00 49.12 146 PHE A N 1
ATOM 1251 C CA . PHE A 1 146 ? 31.473 -5.185 -9.183 1.00 49.12 146 PHE A CA 1
ATOM 1252 C C . PHE A 1 146 ? 31.460 -6.643 -8.697 1.00 49.12 146 PHE A C 1
ATOM 1254 O O . PHE A 1 146 ? 30.485 -7.122 -8.121 1.00 49.12 146 PHE A O 1
ATOM 1261 N N . GLU A 1 147 ? 32.586 -7.341 -8.878 1.00 51.53 147 GLU A N 1
ATOM 1262 C CA . GLU A 1 147 ? 32.800 -8.719 -8.395 1.00 51.53 147 GLU A CA 1
ATOM 1263 C C . GLU A 1 147 ? 32.648 -8.856 -6.867 1.00 51.53 147 GLU A C 1
ATOM 1265 O O . GLU A 1 147 ? 32.247 -9.907 -6.374 1.00 51.53 147 GLU A O 1
ATOM 1270 N N . PHE A 1 148 ? 32.876 -7.779 -6.106 1.00 47.16 148 PHE A N 1
ATOM 1271 C CA . PHE A 1 148 ? 32.745 -7.775 -4.644 1.00 47.16 148 PHE A CA 1
ATOM 1272 C C . PHE A 1 148 ? 31.293 -7.963 -4.157 1.00 47.16 148 PHE A C 1
ATOM 1274 O O . PHE A 1 148 ? 31.067 -8.540 -3.095 1.00 47.16 148 PHE A O 1
ATOM 1281 N N . ILE A 1 149 ? 30.293 -7.536 -4.941 1.00 48.84 149 ILE A N 1
ATOM 1282 C CA . ILE A 1 149 ? 28.871 -7.731 -4.601 1.00 48.84 149 ILE A CA 1
ATOM 1283 C C . ILE A 1 149 ? 28.428 -9.162 -4.922 1.00 48.84 149 ILE A C 1
ATOM 1285 O O . ILE A 1 149 ? 27.664 -9.736 -4.154 1.00 48.84 149 ILE A O 1
ATOM 1289 N N . ASN A 1 150 ? 28.977 -9.780 -5.974 1.00 46.69 150 ASN A N 1
ATOM 1290 C CA . ASN A 1 150 ? 28.763 -11.202 -6.279 1.00 46.69 150 ASN A CA 1
ATOM 1291 C C . ASN A 1 150 ? 29.332 -12.154 -5.212 1.00 46.69 150 ASN A C 1
ATOM 1293 O O . ASN A 1 150 ? 28.979 -13.326 -5.210 1.00 46.69 150 ASN A O 1
ATOM 1297 N N . TRP A 1 151 ? 30.218 -11.674 -4.335 1.00 45.06 151 TRP A N 1
ATOM 1298 C CA . TRP A 1 151 ? 30.740 -12.441 -3.202 1.00 45.06 151 TRP A CA 1
ATOM 1299 C C . TRP A 1 151 ? 29.872 -12.308 -1.934 1.00 45.06 151 TRP A C 1
ATOM 1301 O O . TRP A 1 151 ? 29.808 -13.241 -1.136 1.00 45.06 151 TRP A O 1
ATOM 1311 N N . LEU A 1 152 ? 29.184 -11.170 -1.754 1.00 48.81 152 LEU A N 1
ATOM 1312 C CA . LEU A 1 152 ? 28.221 -10.938 -0.662 1.00 48.81 152 LEU A CA 1
ATOM 1313 C C . LEU A 1 152 ? 26.810 -11.447 -0.988 1.00 48.81 152 LEU A C 1
ATOM 1315 O O . LEU A 1 152 ? 26.069 -11.835 -0.085 1.00 48.81 152 LEU A O 1
ATOM 1319 N N . ALA A 1 153 ? 26.435 -11.447 -2.266 1.00 46.25 153 ALA A N 1
ATOM 1320 C CA . ALA A 1 153 ? 25.320 -12.230 -2.763 1.00 46.25 153 ALA A CA 1
ATOM 1321 C C . ALA A 1 153 ? 25.755 -13.700 -2.750 1.00 46.25 153 ALA A C 1
ATOM 1323 O O . ALA A 1 153 ? 26.758 -14.060 -3.360 1.00 46.25 153 ALA A O 1
ATOM 1324 N N . PHE A 1 154 ? 25.040 -14.536 -2.001 1.00 43.69 154 PHE A N 1
ATOM 1325 C CA . PHE A 1 154 ? 25.273 -15.976 -1.934 1.00 43.69 154 PHE A CA 1
ATOM 1326 C C . PHE A 1 154 ? 25.428 -16.587 -3.350 1.00 43.69 154 PHE A C 1
ATOM 1328 O O . PHE A 1 154 ? 24.882 -16.068 -4.326 1.00 43.69 154 PHE A O 1
ATOM 1335 N N . PRO A 1 155 ? 26.238 -17.647 -3.522 1.00 40.75 155 PRO A N 1
ATOM 1336 C CA . PRO A 1 155 ? 26.746 -18.018 -4.836 1.00 40.75 155 PRO A CA 1
ATOM 1337 C C . PRO A 1 155 ? 25.658 -18.708 -5.674 1.00 40.75 155 PRO A C 1
ATOM 1339 O O . PRO A 1 155 ? 25.529 -19.920 -5.582 1.00 40.75 155 PRO A O 1
ATOM 1342 N N . THR A 1 156 ? 24.867 -17.977 -6.477 1.00 41.44 156 THR A N 1
ATOM 1343 C CA . THR A 1 156 ? 24.171 -18.455 -7.710 1.00 41.44 156 THR A CA 1
ATOM 1344 C C . THR A 1 156 ? 23.432 -17.309 -8.454 1.00 41.44 156 THR A C 1
ATOM 1346 O O . THR A 1 156 ? 22.206 -17.221 -8.528 1.00 41.44 156 THR A O 1
ATOM 1349 N N . GLY A 1 157 ? 24.200 -16.414 -9.085 1.00 51.25 157 GLY A N 1
ATOM 1350 C CA . GLY A 1 157 ? 23.787 -15.074 -9.548 1.00 51.25 157 GLY A CA 1
ATOM 1351 C C . GLY A 1 157 ? 22.769 -14.892 -10.695 1.00 51.25 157 GLY A C 1
ATOM 1352 O O . GLY A 1 157 ? 22.620 -13.761 -11.154 1.00 51.25 157 GLY A O 1
ATOM 1353 N N . ALA A 1 158 ? 22.021 -15.902 -11.149 1.00 44.94 158 ALA A N 1
ATOM 1354 C CA . ALA A 1 158 ? 20.973 -15.715 -12.177 1.00 44.94 158 ALA A CA 1
ATOM 1355 C C . ALA A 1 158 ? 19.588 -16.220 -11.745 1.00 44.94 158 ALA A C 1
ATOM 1357 O O . ALA A 1 158 ? 18.582 -15.564 -12.002 1.00 44.94 158 ALA A O 1
ATOM 1358 N N . ILE A 1 159 ? 19.537 -17.340 -11.023 1.00 45.12 159 ILE A N 1
ATOM 1359 C CA . ILE A 1 159 ? 18.288 -17.967 -10.573 1.00 45.12 159 ILE A CA 1
ATOM 1360 C C . ILE A 1 159 ? 17.728 -17.232 -9.339 1.00 45.12 159 ILE A C 1
ATOM 1362 O O . ILE A 1 159 ? 16.520 -17.017 -9.248 1.00 45.12 159 ILE A O 1
ATOM 1366 N N . GLU A 1 160 ? 18.593 -16.747 -8.440 1.00 50.78 160 GLU A N 1
ATOM 1367 C CA . GLU A 1 160 ? 18.179 -16.136 -7.165 1.00 50.78 160 GLU A CA 1
ATOM 1368 C C . GLU A 1 160 ? 17.517 -14.754 -7.287 1.00 50.78 160 GLU A C 1
ATOM 1370 O O . GLU A 1 160 ? 16.676 -14.420 -6.462 1.00 50.78 160 GLU A O 1
ATOM 1375 N N . ASN A 1 161 ? 17.817 -13.955 -8.316 1.00 51.00 161 ASN A N 1
ATOM 1376 C CA . ASN A 1 161 ? 17.256 -12.593 -8.420 1.00 51.00 161 ASN A CA 1
ATOM 1377 C C . ASN A 1 161 ? 15.778 -12.611 -8.805 1.00 51.00 161 ASN A C 1
ATOM 1379 O O . ASN A 1 161 ? 14.974 -11.905 -8.204 1.00 51.00 161 ASN A O 1
ATOM 1383 N N . SER A 1 162 ? 15.414 -13.511 -9.727 1.00 58.59 162 SER A N 1
ATOM 1384 C CA . SER A 1 162 ? 14.008 -13.816 -9.988 1.00 58.59 162 SER A CA 1
ATOM 1385 C C . SER A 1 162 ? 13.325 -14.320 -8.716 1.00 58.59 162 SER A C 1
ATOM 1387 O O . SER A 1 162 ? 12.189 -13.966 -8.438 1.00 58.59 162 SER A O 1
ATOM 1389 N N . LEU A 1 163 ? 14.035 -15.096 -7.892 1.00 61.66 163 LEU A N 1
ATOM 1390 C CA . LEU A 1 163 ? 13.512 -15.640 -6.647 1.00 61.66 163 LEU A CA 1
ATOM 1391 C C . LEU A 1 163 ? 13.259 -14.546 -5.602 1.00 61.66 163 LEU A C 1
ATOM 1393 O O . LEU A 1 163 ? 12.185 -14.539 -5.018 1.00 61.66 163 LEU A O 1
ATOM 1397 N N . LEU A 1 164 ? 14.187 -13.608 -5.393 1.00 64.44 164 LEU A N 1
ATOM 1398 C CA . LEU A 1 164 ? 14.030 -12.507 -4.433 1.00 64.44 164 LEU A CA 1
ATOM 1399 C C . LEU A 1 164 ? 12.911 -11.538 -4.836 1.00 64.44 164 LEU A C 1
ATOM 1401 O O . LEU A 1 164 ? 12.082 -11.184 -3.995 1.00 64.44 164 LEU A O 1
ATOM 1405 N N . GLU A 1 165 ? 12.834 -11.159 -6.114 1.00 65.06 165 GLU A N 1
ATOM 1406 C CA . GLU A 1 165 ? 11.736 -10.335 -6.637 1.00 65.06 165 GLU A CA 1
ATOM 1407 C C . GLU A 1 165 ? 10.386 -11.055 -6.503 1.00 65.06 165 GLU A C 1
ATOM 1409 O O . GLU A 1 165 ? 9.414 -10.480 -6.006 1.00 65.06 165 GLU A O 1
ATOM 1414 N N . ASN A 1 166 ? 10.336 -12.346 -6.843 1.00 73.44 166 ASN A N 1
ATOM 1415 C CA . ASN A 1 166 ? 9.128 -13.157 -6.701 1.00 73.44 166 ASN A CA 1
ATOM 1416 C C . ASN A 1 166 ? 8.722 -13.316 -5.230 1.00 73.44 166 ASN A C 1
ATOM 1418 O O . ASN A 1 166 ? 7.543 -13.182 -4.901 1.00 73.44 166 ASN A O 1
ATOM 1422 N N . VAL A 1 167 ? 9.677 -13.563 -4.329 1.00 79.19 167 VAL A N 1
ATOM 1423 C CA . VAL A 1 167 ? 9.438 -13.662 -2.881 1.00 79.19 167 VAL A CA 1
ATOM 1424 C C . VAL A 1 167 ? 8.850 -12.359 -2.353 1.00 79.19 167 VAL A C 1
ATOM 1426 O O . VAL A 1 167 ? 7.889 -12.409 -1.588 1.00 79.19 167 VAL A O 1
ATOM 1429 N N . GLN A 1 168 ? 9.341 -11.201 -2.796 1.00 77.31 168 GLN A N 1
ATOM 1430 C CA . GLN A 1 168 ? 8.780 -9.915 -2.386 1.00 77.31 168 GLN A CA 1
ATOM 1431 C C . GLN A 1 168 ? 7.325 -9.752 -2.838 1.00 77.31 168 GLN A C 1
ATOM 1433 O O . GLN A 1 168 ? 6.473 -9.349 -2.042 1.00 77.31 168 GLN A O 1
ATOM 1438 N N . VAL A 1 169 ? 7.026 -10.078 -4.099 1.00 80.44 169 VAL A N 1
ATOM 1439 C CA . VAL A 1 169 ? 5.655 -10.032 -4.626 1.00 80.44 169 VAL A CA 1
ATOM 1440 C C . VAL A 1 169 ? 4.739 -10.945 -3.807 1.00 80.44 169 VAL A C 1
ATOM 1442 O O . VAL A 1 169 ? 3.658 -10.521 -3.390 1.00 80.44 169 VAL A O 1
ATOM 1445 N N . TYR A 1 170 ? 5.197 -12.159 -3.486 1.00 84.38 170 TYR A N 1
ATOM 1446 C CA . TYR A 1 170 ? 4.458 -13.088 -2.632 1.00 84.38 170 TYR A CA 1
ATOM 1447 C C . TYR A 1 170 ? 4.252 -12.560 -1.212 1.00 84.38 170 TYR A C 1
ATOM 1449 O O . TYR A 1 170 ? 3.135 -12.643 -0.705 1.00 84.38 170 TYR A O 1
ATOM 1457 N N . ILE A 1 171 ? 5.279 -11.988 -0.576 1.00 87.12 171 ILE A N 1
ATOM 1458 C CA . ILE A 1 171 ? 5.163 -11.391 0.761 1.00 87.12 171 ILE A CA 1
ATOM 1459 C C . ILE A 1 171 ? 4.110 -10.283 0.751 1.00 87.12 171 ILE A C 1
ATOM 1461 O O . ILE A 1 171 ? 3.233 -10.275 1.614 1.00 87.12 171 ILE A O 1
ATOM 1465 N N . SER A 1 172 ? 4.132 -9.383 -0.236 1.00 87.31 172 SER A N 1
ATOM 1466 C CA . SER A 1 172 ? 3.130 -8.317 -0.327 1.00 87.31 172 SER A CA 1
ATOM 1467 C C . SER A 1 172 ? 1.717 -8.855 -0.548 1.00 87.31 172 SER A C 1
ATOM 1469 O O . SER A 1 172 ? 0.780 -8.352 0.066 1.00 87.31 172 SER A O 1
ATOM 1471 N N . PHE A 1 173 ? 1.542 -9.902 -1.356 1.00 88.06 173 PHE A N 1
ATOM 1472 C CA . PHE A 1 173 ? 0.242 -10.555 -1.535 1.00 88.06 173 PHE A CA 1
ATOM 1473 C C . PHE A 1 173 ? -0.257 -11.250 -0.267 1.00 88.06 173 PHE A C 1
ATOM 1475 O O . PHE A 1 173 ? -1.431 -11.122 0.082 1.00 88.06 173 PHE A O 1
ATOM 1482 N N . ILE A 1 174 ? 0.628 -11.937 0.456 1.00 91.06 174 ILE A N 1
ATOM 1483 C CA . ILE A 1 174 ? 0.312 -12.551 1.749 1.00 91.06 174 ILE A CA 1
ATOM 1484 C C . ILE A 1 174 ? -0.097 -11.473 2.756 1.00 91.06 174 ILE A C 1
ATOM 1486 O O . ILE A 1 174 ? -1.107 -11.629 3.440 1.00 91.06 174 ILE A O 1
ATOM 1490 N N . LEU A 1 175 ? 0.640 -10.361 2.824 1.00 92.25 175 LEU A N 1
ATOM 1491 C CA . LEU A 1 175 ? 0.314 -9.234 3.697 1.00 92.25 175 LEU A CA 1
ATOM 1492 C C . LEU A 1 175 ? -1.017 -8.578 3.325 1.00 92.25 175 LEU A C 1
ATOM 1494 O O . LEU A 1 175 ? -1.781 -8.233 4.221 1.00 92.25 175 LEU A O 1
ATOM 1498 N N . GLU A 1 176 ? -1.325 -8.430 2.038 1.00 91.19 176 GLU A N 1
ATOM 1499 C CA . GLU A 1 176 ? -2.607 -7.885 1.581 1.00 91.19 176 GLU A CA 1
ATOM 1500 C C . GLU A 1 176 ? -3.774 -8.807 1.970 1.00 91.19 176 GLU A C 1
ATOM 1502 O O . GLU A 1 176 ? -4.799 -8.349 2.480 1.00 91.19 176 GLU A O 1
ATOM 1507 N N . PHE A 1 177 ? -3.594 -10.122 1.821 1.00 91.44 177 PHE A N 1
ATOM 1508 C CA . PHE A 1 177 ? -4.576 -11.118 2.244 1.00 91.44 177 PHE A CA 1
ATOM 1509 C C . PHE A 1 177 ? -4.771 -11.143 3.771 1.00 91.44 177 PHE A C 1
ATOM 1511 O O . PHE A 1 177 ? -5.903 -11.120 4.259 1.00 91.44 177 PHE A O 1
ATOM 1518 N N . LEU A 1 178 ? -3.680 -11.124 4.544 1.00 93.38 178 LEU A N 1
ATOM 1519 C CA . LEU A 1 178 ? -3.716 -11.030 6.008 1.00 93.38 178 LEU A CA 1
ATOM 1520 C C . LEU A 1 178 ? -4.371 -9.726 6.470 1.00 93.38 178 LEU A C 1
ATOM 1522 O O . LEU A 1 178 ? -5.160 -9.735 7.416 1.00 93.38 178 LEU A O 1
ATOM 1526 N N . ALA A 1 179 ? -4.089 -8.614 5.788 1.00 91.75 179 ALA A N 1
ATOM 1527 C CA . ALA A 1 179 ? -4.722 -7.334 6.060 1.00 91.75 179 ALA A CA 1
ATOM 1528 C C . ALA A 1 179 ? -6.234 -7.426 5.845 1.00 91.75 179 ALA A C 1
ATOM 1530 O O . ALA A 1 179 ? -6.979 -6.987 6.715 1.00 91.75 179 ALA A O 1
ATOM 1531 N N . PHE A 1 180 ? -6.709 -8.063 4.771 1.00 91.00 180 PHE A N 1
ATOM 1532 C CA . PHE A 1 180 ? -8.139 -8.316 4.580 1.00 91.00 180 PHE A CA 1
ATOM 1533 C C . PHE A 1 180 ? -8.749 -9.140 5.728 1.00 91.00 180 PHE A C 1
ATOM 1535 O O . PHE A 1 180 ? -9.757 -8.724 6.304 1.00 91.00 180 PHE A O 1
ATOM 1542 N N . ILE A 1 181 ? -8.119 -10.253 6.123 1.00 90.88 181 ILE A N 1
ATOM 1543 C CA . ILE A 1 181 ? -8.582 -11.076 7.257 1.00 90.88 181 ILE A CA 1
ATOM 1544 C C . ILE A 1 181 ? -8.654 -10.243 8.540 1.00 90.88 181 ILE A C 1
ATOM 1546 O O . ILE A 1 181 ? -9.632 -10.330 9.284 1.00 90.88 181 ILE A O 1
ATOM 1550 N N . SER A 1 182 ? -7.658 -9.390 8.785 1.00 91.38 182 SER A N 1
ATOM 1551 C CA . SER A 1 182 ? -7.619 -8.537 9.975 1.00 91.38 182 SER A CA 1
ATOM 1552 C C . SER A 1 182 ? -8.816 -7.587 10.054 1.00 91.38 182 SER A C 1
ATOM 1554 O O . SER A 1 182 ? -9.288 -7.282 11.147 1.00 91.38 182 SER A O 1
ATOM 1556 N N . VAL A 1 183 ? -9.398 -7.194 8.914 1.00 86.19 183 VAL A N 1
ATOM 1557 C CA . VAL A 1 183 ? -10.592 -6.343 8.906 1.00 86.19 183 VAL A CA 1
ATOM 1558 C C . VAL A 1 183 ? -11.836 -7.109 9.359 1.00 86.19 183 VAL A C 1
ATOM 1560 O O . VAL A 1 183 ? -12.710 -6.539 10.010 1.00 86.19 183 VAL A O 1
ATOM 1563 N N .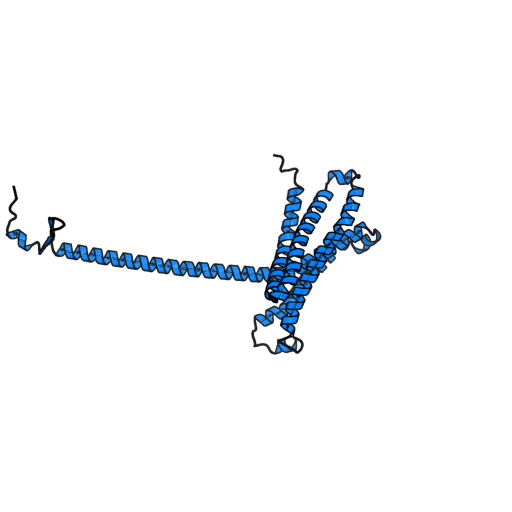 VAL A 1 184 ? -11.910 -8.413 9.081 1.00 85.00 184 VAL A N 1
ATOM 1564 C CA . VAL A 1 184 ? -13.015 -9.276 9.534 1.00 85.00 184 VAL A CA 1
ATOM 1565 C C . VAL A 1 184 ? -13.057 -9.347 11.064 1.00 85.00 184 VAL A C 1
ATOM 1567 O O . VAL A 1 184 ? -14.138 -9.385 11.652 1.00 85.00 184 VAL A O 1
ATOM 1570 N N . VAL A 1 185 ? -11.898 -9.252 11.725 1.00 85.19 185 VAL A N 1
ATOM 1571 C CA . VAL A 1 185 ? -11.782 -9.199 13.193 1.00 85.19 185 VAL A CA 1
ATOM 1572 C C . VAL A 1 185 ? -12.474 -7.959 13.790 1.00 85.19 185 VAL A C 1
ATOM 1574 O O . VAL A 1 185 ? -12.886 -7.975 14.951 1.00 85.19 185 VAL A O 1
ATOM 1577 N N . TYR A 1 186 ? -12.722 -6.901 13.007 1.00 78.38 186 TYR A N 1
ATOM 1578 C CA . TYR A 1 186 ? -13.520 -5.763 13.476 1.00 78.38 186 TYR A CA 1
ATOM 1579 C C . TYR A 1 186 ? -15.019 -6.065 13.613 1.00 78.38 186 TYR A C 1
ATOM 1581 O O . TYR A 1 186 ? -15.704 -5.358 14.353 1.00 78.38 186 TYR A O 1
ATOM 1589 N N . ILE A 1 187 ? -15.551 -7.102 12.957 1.00 80.19 187 ILE A N 1
ATOM 1590 C CA . ILE A 1 187 ? -16.971 -7.482 13.058 1.00 80.19 187 ILE A CA 1
ATOM 1591 C C . ILE A 1 187 ? -17.364 -7.847 14.504 1.00 80.19 187 ILE A C 1
ATOM 1593 O O . ILE A 1 187 ? -18.288 -7.215 15.031 1.00 80.19 187 ILE A O 1
ATOM 1597 N N . PRO A 1 188 ? -16.695 -8.799 15.194 1.00 76.31 188 PRO A N 1
ATOM 1598 C CA . PRO A 1 188 ? -17.038 -9.139 16.578 1.00 76.31 188 PRO A CA 1
ATOM 1599 C C . PRO A 1 188 ? -16.829 -7.967 17.547 1.00 76.31 188 PRO A C 1
ATOM 1601 O O . PRO A 1 188 ? -17.630 -7.777 18.466 1.00 76.31 188 PRO A O 1
ATOM 1604 N N . MET A 1 189 ? -15.816 -7.130 17.312 1.00 77.25 189 MET A N 1
ATOM 1605 C CA . MET A 1 189 ? -15.592 -5.901 18.082 1.00 77.25 189 MET A CA 1
ATOM 1606 C C . MET A 1 189 ? -16.770 -4.931 17.935 1.00 77.25 189 MET A C 1
ATOM 1608 O O . MET A 1 189 ? -17.269 -4.393 18.919 1.00 77.25 189 MET A O 1
ATOM 1612 N N . PHE A 1 190 ? -17.279 -4.753 16.716 1.00 74.62 190 PHE A N 1
ATOM 1613 C CA . PHE A 1 190 ? -18.387 -3.845 16.445 1.00 74.62 190 PHE A CA 1
ATOM 1614 C C . PHE A 1 190 ? -19.719 -4.316 17.045 1.00 74.62 190 PHE A C 1
ATOM 1616 O O . PHE A 1 190 ? -20.461 -3.508 17.609 1.00 74.62 190 PHE A O 1
ATOM 1623 N N . ILE A 1 191 ? -20.012 -5.620 16.978 1.00 74.75 191 ILE A N 1
ATOM 1624 C CA . ILE A 1 191 ? -21.180 -6.216 17.654 1.00 74.75 191 ILE A CA 1
ATOM 1625 C C . ILE A 1 191 ? -21.135 -5.910 19.151 1.00 74.75 191 ILE A C 1
ATOM 1627 O O . ILE A 1 191 ? -22.158 -5.605 19.762 1.00 74.75 191 ILE A O 1
ATOM 1631 N N . SER A 1 192 ? -19.944 -5.971 19.733 1.00 72.31 192 SER A N 1
ATOM 1632 C CA . SER A 1 192 ? -19.763 -5.828 21.166 1.00 72.31 192 SER A CA 1
ATOM 1633 C C . SER A 1 192 ? -19.804 -4.357 21.614 1.00 72.31 192 SER A C 1
ATOM 1635 O O . SER A 1 192 ? -20.517 -4.048 22.565 1.00 72.31 192 SER A O 1
ATOM 1637 N N . ILE A 1 193 ? -19.209 -3.424 20.854 1.00 71.69 193 ILE A N 1
ATOM 1638 C CA . ILE A 1 193 ? -19.339 -1.968 21.085 1.00 71.69 193 ILE A CA 1
ATOM 1639 C C . ILE A 1 193 ? -20.808 -1.529 21.071 1.00 71.69 193 ILE A C 1
ATOM 1641 O O . ILE A 1 193 ? -21.220 -0.712 21.894 1.00 71.69 193 ILE A O 1
ATOM 1645 N N . ARG A 1 194 ? -21.635 -2.098 20.180 1.00 70.12 194 ARG A N 1
ATOM 1646 C CA . ARG A 1 194 ? -23.069 -1.773 20.141 1.00 70.12 194 ARG A CA 1
ATOM 1647 C C . ARG A 1 194 ? -23.807 -2.115 21.434 1.00 70.12 194 ARG A C 1
ATOM 1649 O O . ARG A 1 194 ? -24.803 -1.466 21.736 1.00 70.12 194 ARG A O 1
ATOM 1656 N N . LYS A 1 195 ? -23.323 -3.091 22.205 1.00 66.25 195 LYS A N 1
ATOM 1657 C CA . LYS A 1 195 ? -23.917 -3.460 23.496 1.00 66.25 195 LYS A CA 1
ATOM 1658 C C . LYS A 1 195 ? -23.636 -2.425 24.587 1.00 66.25 195 LYS A C 1
ATOM 1660 O O . LYS A 1 195 ? -24.400 -2.373 25.536 1.00 66.25 195 LYS A O 1
ATOM 1665 N N . LEU A 1 196 ? -22.605 -1.588 24.439 1.00 65.19 196 LEU A N 1
ATOM 1666 C CA . LEU A 1 196 ? -22.180 -0.573 25.418 1.00 65.19 196 LEU A CA 1
ATOM 1667 C C . LEU A 1 196 ? -22.746 0.835 25.126 1.00 65.19 196 LEU A C 1
ATOM 1669 O O . LEU A 1 196 ? -22.511 1.775 25.884 1.00 65.19 196 LEU A O 1
ATOM 1673 N N . LEU A 1 197 ? -23.521 0.985 24.043 1.00 61.09 197 LEU A N 1
ATOM 1674 C CA . LEU A 1 197 ? -24.094 2.257 23.572 1.00 61.09 197 LEU A CA 1
ATOM 1675 C C . LEU A 1 197 ? -25.118 2.902 24.521 1.00 61.09 197 LEU A C 1
ATOM 1677 O O . LEU A 1 197 ? -25.482 4.056 24.312 1.00 61.09 197 LEU A O 1
ATOM 1681 N N . TYR A 1 198 ? -25.597 2.189 25.543 1.00 63.03 198 TYR A N 1
ATOM 1682 C CA . TYR A 1 198 ? -26.572 2.724 26.500 1.00 63.03 198 TYR A CA 1
ATOM 1683 C C . TYR A 1 198 ? -25.963 3.728 27.497 1.00 63.03 198 TYR A C 1
ATOM 1685 O O . TYR A 1 198 ? -26.701 4.356 28.254 1.00 63.03 198 TYR A O 1
ATOM 1693 N N . LEU A 1 199 ? -24.633 3.890 27.520 1.00 66.44 199 LEU A N 1
ATOM 1694 C CA . LEU A 1 199 ? -23.946 4.797 28.438 1.00 66.44 199 LEU A CA 1
ATOM 1695 C C . LEU A 1 199 ? -24.036 6.268 27.959 1.00 66.44 199 LEU A C 1
ATOM 1697 O O . LEU A 1 199 ? -23.546 6.588 26.871 1.00 66.44 199 LEU A O 1
ATOM 1701 N N . PRO A 1 200 ? -24.589 7.197 28.770 1.00 57.34 200 PRO A N 1
ATOM 1702 C CA . PRO A 1 200 ? -24.826 8.593 28.373 1.00 57.34 200 PRO A CA 1
ATOM 1703 C C . PRO A 1 200 ? -23.574 9.368 27.923 1.00 57.34 200 PRO A C 1
ATOM 1705 O O . PRO A 1 200 ? -23.659 10.225 27.046 1.00 57.34 200 PRO A O 1
ATOM 1708 N N . SER A 1 201 ? -22.397 9.046 28.471 1.00 55.38 201 SER A N 1
ATOM 1709 C CA . SER A 1 201 ? -21.116 9.689 28.130 1.00 55.38 201 SER A CA 1
ATOM 1710 C C . SER A 1 201 ? -20.624 9.376 26.705 1.00 55.38 201 SER A C 1
ATOM 1712 O O . SER A 1 201 ? -19.942 10.198 26.088 1.00 55.38 201 SER A O 1
ATOM 1714 N N . LEU A 1 202 ? -21.007 8.220 26.146 1.00 52.25 202 LEU A N 1
ATOM 1715 C CA . LEU A 1 202 ? -20.696 7.801 24.770 1.00 52.25 202 LEU A CA 1
ATOM 1716 C C . LEU A 1 202 ? -21.674 8.390 23.740 1.00 52.25 202 LEU A C 1
ATOM 1718 O O . LEU A 1 202 ? -21.307 8.608 22.582 1.00 52.25 202 LEU A O 1
ATOM 1722 N N . ALA A 1 203 ? -22.900 8.718 24.159 1.00 53.03 203 ALA A N 1
ATOM 1723 C CA . ALA A 1 203 ? -23.897 9.359 23.303 1.00 53.03 203 ALA A CA 1
ATOM 1724 C C . ALA A 1 203 ? -23.504 10.797 22.902 1.00 53.03 203 ALA A C 1
ATOM 1726 O O . ALA A 1 203 ? -23.848 11.245 21.807 1.00 53.03 203 ALA A O 1
ATOM 1727 N N . GLN A 1 204 ? -22.748 11.504 23.754 1.00 51.22 204 GLN A N 1
ATOM 1728 C CA . GLN A 1 204 ? -22.425 12.924 23.569 1.00 51.22 204 GLN A CA 1
ATOM 1729 C C . GLN A 1 204 ? -21.190 13.188 22.683 1.00 51.22 204 GLN A C 1
ATOM 1731 O O . GLN A 1 204 ? -21.129 14.226 22.028 1.00 51.22 204 GLN A O 1
ATOM 1736 N N . SER A 1 205 ? -20.225 12.261 22.620 1.00 56.59 205 SER A N 1
ATOM 1737 C CA . SER A 1 205 ? -18.971 12.414 21.853 1.00 56.59 205 SER A CA 1
ATOM 1738 C C . SER A 1 205 ? -18.962 11.691 20.491 1.00 56.59 205 SER A C 1
ATOM 1740 O O . SER A 1 205 ? -18.107 11.973 19.655 1.00 56.59 205 SER A O 1
ATOM 1742 N N . GLN A 1 206 ? -19.891 10.752 20.254 1.00 63.03 206 GLN A N 1
ATOM 1743 C CA . GLN A 1 206 ? -20.023 9.907 19.048 1.00 63.03 206 GLN A CA 1
ATOM 1744 C C . GLN A 1 206 ? -18.731 9.305 18.417 1.00 63.03 206 GLN A C 1
ATOM 1746 O O . GLN A 1 206 ? -18.718 9.069 17.201 1.00 63.03 206 GLN A O 1
ATOM 1751 N N . PRO A 1 207 ? -17.662 8.944 19.164 1.00 63.50 207 PRO A N 1
ATOM 1752 C CA . PRO A 1 207 ? -16.463 8.329 18.573 1.00 63.50 207 PRO A CA 1
ATOM 1753 C C . PRO A 1 207 ? -16.778 6.995 17.870 1.00 63.50 207 PRO A C 1
ATOM 1755 O O . PRO A 1 207 ? -16.134 6.616 16.892 1.00 63.50 207 PRO A O 1
ATOM 1758 N N . GLN A 1 208 ? -17.835 6.313 18.317 1.00 69.19 208 GLN A N 1
ATOM 1759 C CA . GLN A 1 208 ? -18.378 5.092 17.719 1.00 69.19 208 GLN A CA 1
ATOM 1760 C C . GLN A 1 208 ? -18.766 5.234 16.241 1.00 69.19 208 GLN A C 1
ATOM 1762 O O . GLN A 1 208 ? -18.549 4.310 15.457 1.00 69.19 208 GLN A O 1
ATOM 1767 N N . THR A 1 209 ? -19.319 6.383 15.840 1.00 72.94 209 THR A N 1
ATOM 1768 C CA . THR A 1 209 ? -19.781 6.619 14.468 1.00 72.94 209 THR A CA 1
ATOM 1769 C C . THR A 1 209 ? -18.584 6.736 13.531 1.00 72.94 209 THR A C 1
ATOM 1771 O O . THR A 1 209 ? -18.572 6.114 12.468 1.00 72.94 209 THR A O 1
ATOM 1774 N N . TYR A 1 210 ? -17.542 7.444 13.976 1.00 77.38 210 TYR A N 1
ATOM 1775 C CA . TYR A 1 210 ? -16.272 7.561 13.263 1.00 77.38 210 TYR A CA 1
ATOM 1776 C C . TYR A 1 210 ? -15.614 6.199 13.057 1.00 77.38 210 TYR A C 1
ATOM 1778 O O . TYR A 1 210 ? -15.349 5.801 11.924 1.00 77.38 210 TYR A O 1
ATOM 1786 N N . ILE A 1 211 ? -15.440 5.432 14.134 1.00 78.19 211 ILE A N 1
ATOM 1787 C CA . ILE A 1 211 ? -14.809 4.109 14.062 1.00 78.19 211 ILE A CA 1
ATOM 1788 C C . ILE A 1 211 ? -15.615 3.164 13.155 1.00 78.19 211 ILE A C 1
ATOM 1790 O O . ILE A 1 211 ? -15.033 2.418 12.369 1.00 78.19 211 ILE A O 1
ATOM 1794 N N . MET A 1 212 ? -16.950 3.227 13.193 1.00 78.50 212 MET A N 1
ATOM 1795 C CA . MET A 1 212 ? -17.811 2.413 12.331 1.00 78.50 212 MET A CA 1
ATOM 1796 C C . MET A 1 212 ? -17.607 2.718 10.843 1.00 78.50 212 MET A C 1
ATOM 1798 O O . MET A 1 212 ? -17.469 1.790 10.044 1.00 78.50 212 MET A O 1
ATOM 1802 N N . TYR A 1 213 ? -17.636 3.995 10.449 1.00 82.56 213 TYR A N 1
ATOM 1803 C CA . TYR A 1 213 ? -17.436 4.368 9.047 1.00 82.56 213 TYR A CA 1
ATOM 1804 C C . TYR A 1 213 ? -16.028 4.016 8.580 1.00 82.56 213 TYR A C 1
ATOM 1806 O O . TYR A 1 213 ? -15.883 3.450 7.497 1.00 82.56 213 TYR A O 1
ATOM 1814 N N . GLN A 1 214 ? -15.022 4.240 9.426 1.00 85.31 214 GLN A N 1
ATOM 1815 C CA . GLN A 1 214 ? -13.643 3.882 9.123 1.00 85.31 214 GLN A CA 1
ATOM 1816 C C . GLN A 1 214 ? -13.514 2.388 8.792 1.00 85.31 214 GLN A C 1
ATOM 1818 O O . GLN A 1 214 ? -12.984 2.035 7.742 1.00 85.31 214 GLN A O 1
ATOM 1823 N N . VAL A 1 215 ? -14.067 1.504 9.632 1.00 84.69 215 VAL A N 1
ATOM 1824 C CA . VAL A 1 215 ? -14.032 0.049 9.401 1.00 84.69 215 VAL A CA 1
ATOM 1825 C C . VAL A 1 215 ? -14.784 -0.343 8.127 1.00 84.69 215 VAL A C 1
ATOM 1827 O O . VAL A 1 215 ? -14.288 -1.170 7.366 1.00 84.69 215 VAL A O 1
ATOM 1830 N N . LYS A 1 216 ? -15.947 0.263 7.846 1.00 85.12 216 LYS A N 1
ATOM 1831 C CA . LYS A 1 216 ? -16.704 -0.010 6.610 1.00 85.12 216 LYS A CA 1
ATOM 1832 C C . LYS A 1 216 ? -15.906 0.353 5.360 1.00 85.12 216 LYS A C 1
ATOM 1834 O O . LYS A 1 216 ? -15.853 -0.445 4.429 1.00 85.12 216 LYS A O 1
ATOM 1839 N N . PHE A 1 217 ? -15.277 1.528 5.339 1.00 88.81 217 PHE A N 1
ATOM 1840 C CA . PHE A 1 217 ? -14.469 1.953 4.198 1.00 88.81 217 PHE A CA 1
ATOM 1841 C C . PHE A 1 217 ? -13.218 1.084 4.028 1.00 88.81 217 PHE A C 1
ATOM 1843 O O . PHE A 1 217 ? -12.915 0.693 2.902 1.00 88.81 217 PHE A O 1
ATOM 1850 N N . ILE A 1 218 ? -12.545 0.712 5.125 1.00 89.38 218 ILE A N 1
ATOM 1851 C CA . ILE A 1 218 ? -11.420 -0.234 5.079 1.00 89.38 218 ILE A CA 1
ATOM 1852 C C . ILE A 1 218 ? -11.883 -1.582 4.508 1.00 89.38 218 ILE A C 1
ATOM 1854 O O . ILE A 1 218 ? -11.227 -2.122 3.622 1.00 89.38 218 ILE A O 1
ATOM 1858 N N . PHE A 1 219 ? -13.021 -2.111 4.968 1.00 88.94 219 PHE A N 1
ATOM 1859 C CA . PHE A 1 219 ? -13.558 -3.389 4.496 1.00 88.94 219 PHE A CA 1
ATOM 1860 C C . PHE A 1 219 ? -13.866 -3.370 2.999 1.00 88.94 219 PHE A C 1
ATOM 1862 O O . PHE A 1 219 ? -13.412 -4.250 2.274 1.00 88.94 219 PHE A O 1
ATOM 1869 N N . ILE A 1 220 ? -14.580 -2.346 2.522 1.00 89.62 220 ILE A N 1
ATOM 1870 C CA . ILE A 1 220 ? -14.909 -2.196 1.098 1.00 89.62 220 ILE A CA 1
ATOM 1871 C C . ILE A 1 220 ? -13.629 -2.062 0.263 1.00 89.62 220 ILE A C 1
ATOM 1873 O O . ILE A 1 220 ? -13.483 -2.744 -0.751 1.00 89.62 220 ILE A O 1
ATOM 1877 N N . GLY A 1 221 ? -12.682 -1.228 0.707 1.00 90.06 221 GLY A N 1
ATOM 1878 C CA . GLY A 1 221 ? -11.412 -1.028 0.012 1.00 90.06 221 GLY A CA 1
ATOM 1879 C C . GLY A 1 221 ? -10.588 -2.311 -0.093 1.00 90.06 221 GLY A C 1
ATOM 1880 O O . GLY A 1 221 ? -10.126 -2.657 -1.178 1.00 90.06 221 GLY A O 1
ATOM 1881 N N . LYS A 1 222 ? -10.451 -3.059 1.009 1.00 89.31 222 LYS A N 1
ATOM 1882 C CA . LYS A 1 222 ? -9.701 -4.324 1.032 1.00 89.31 222 LYS A CA 1
ATOM 1883 C C . LYS A 1 222 ? -10.408 -5.447 0.274 1.00 89.31 222 LYS A C 1
ATOM 1885 O O . LYS A 1 222 ? -9.736 -6.240 -0.376 1.00 89.31 222 LYS A O 1
ATOM 1890 N N . LEU A 1 223 ? -11.741 -5.494 0.284 1.00 90.94 223 LEU A N 1
ATOM 1891 C CA . LEU A 1 223 ? -12.502 -6.451 -0.523 1.00 90.94 223 LEU A CA 1
ATOM 1892 C C . LEU A 1 223 ? -12.253 -6.240 -2.023 1.00 90.94 223 LEU A C 1
ATOM 1894 O O . LEU A 1 223 ? -12.049 -7.206 -2.753 1.00 90.94 223 LEU A O 1
ATOM 1898 N N . PHE A 1 224 ? -12.219 -4.984 -2.477 1.00 90.75 224 PHE A N 1
ATOM 1899 C CA . PHE A 1 224 ? -11.893 -4.666 -3.867 1.00 90.75 224 PHE A CA 1
ATOM 1900 C C . PHE A 1 224 ? -10.464 -5.105 -4.237 1.00 90.75 224 PHE A C 1
ATOM 1902 O O . PHE A 1 224 ? -10.275 -5.745 -5.272 1.00 90.75 224 PHE A O 1
ATOM 1909 N N . MET A 1 225 ? -9.473 -4.863 -3.367 1.00 90.31 225 MET A N 1
ATOM 1910 C CA . MET A 1 225 ? -8.097 -5.340 -3.596 1.00 90.31 225 MET A CA 1
ATOM 1911 C C . MET A 1 225 ? -7.992 -6.863 -3.624 1.00 90.31 225 MET A C 1
ATOM 1913 O O . MET A 1 225 ? -7.247 -7.410 -4.436 1.00 90.31 225 MET A O 1
ATOM 1917 N N . LEU A 1 226 ? -8.763 -7.561 -2.788 1.00 89.94 226 LEU A N 1
ATOM 1918 C CA . LEU A 1 226 ? -8.795 -9.020 -2.779 1.00 89.94 226 LEU A CA 1
ATOM 1919 C C . LEU A 1 226 ? -9.276 -9.587 -4.124 1.00 89.94 226 LEU A C 1
ATOM 1921 O O . LEU A 1 226 ? -8.714 -10.567 -4.606 1.00 89.94 226 LEU A O 1
ATOM 1925 N N . ILE A 1 227 ? -10.275 -8.963 -4.759 1.00 90.88 227 ILE A N 1
ATOM 1926 C CA . ILE A 1 227 ? -10.754 -9.376 -6.089 1.00 90.88 227 ILE A CA 1
ATOM 1927 C C . ILE A 1 227 ? -9.637 -9.234 -7.132 1.00 90.88 227 ILE A C 1
ATOM 1929 O O . ILE A 1 227 ? -9.428 -10.151 -7.932 1.00 90.88 227 ILE A O 1
ATOM 1933 N N . ILE A 1 228 ? -8.891 -8.123 -7.102 1.00 89.31 228 ILE A N 1
ATOM 1934 C CA . ILE A 1 228 ? -7.743 -7.899 -7.995 1.00 89.31 228 ILE A CA 1
ATOM 1935 C C . ILE A 1 228 ? -6.673 -8.972 -7.766 1.00 89.31 228 ILE A C 1
ATOM 1937 O O . ILE A 1 228 ? -6.189 -9.560 -8.731 1.00 89.31 228 ILE A O 1
ATOM 1941 N N . LEU A 1 229 ? -6.355 -9.275 -6.505 1.00 88.38 229 LEU A N 1
ATOM 1942 C CA . LEU A 1 229 ? -5.374 -10.294 -6.126 1.00 88.38 229 LEU A CA 1
ATOM 1943 C C . LEU A 1 229 ? -5.764 -11.705 -6.602 1.00 88.38 229 LEU A C 1
ATOM 1945 O O . LEU A 1 229 ? -4.942 -12.438 -7.147 1.00 88.38 229 LEU A O 1
ATOM 1949 N N . VAL A 1 230 ? -7.022 -12.109 -6.414 1.00 88.38 230 VAL A N 1
ATOM 1950 C CA . VAL A 1 230 ? -7.493 -13.429 -6.868 1.00 88.38 230 VAL A CA 1
ATOM 1951 C C . VAL A 1 230 ? -7.472 -13.507 -8.394 1.00 88.38 230 VAL A C 1
ATOM 1953 O O . VAL A 1 230 ? -7.012 -14.500 -8.960 1.00 88.38 230 VAL A O 1
ATOM 1956 N N . THR A 1 231 ? -7.916 -12.443 -9.067 1.00 86.81 231 THR A N 1
ATOM 1957 C CA . THR A 1 231 ? -7.900 -12.370 -10.533 1.00 86.81 231 THR A CA 1
ATOM 1958 C C . THR A 1 231 ? -6.472 -12.433 -11.065 1.00 86.81 231 THR A C 1
ATOM 1960 O O . THR A 1 231 ? -6.221 -13.147 -12.034 1.00 86.81 231 THR A O 1
ATOM 1963 N N . SER A 1 232 ? -5.515 -11.768 -10.412 1.00 84.44 232 SER A N 1
ATOM 1964 C CA . SER A 1 232 ? -4.114 -11.816 -10.827 1.00 84.44 232 SER A CA 1
ATOM 1965 C C . SER A 1 232 ? -3.499 -13.197 -10.675 1.00 84.44 232 SER A C 1
ATOM 1967 O O . SER A 1 232 ? -2.854 -13.664 -11.610 1.00 84.44 232 SER A O 1
ATOM 1969 N N . GLY A 1 233 ? -3.784 -13.908 -9.581 1.00 81.88 233 GLY A N 1
ATOM 1970 C CA . GLY A 1 233 ? -3.357 -15.297 -9.409 1.00 81.88 233 GLY A CA 1
ATOM 1971 C C . GLY A 1 233 ? -3.944 -16.254 -10.455 1.00 81.88 233 GLY A C 1
ATOM 1972 O O . GLY A 1 233 ? -3.253 -17.164 -10.916 1.00 81.88 233 GLY A O 1
ATOM 1973 N N . LEU A 1 234 ? -5.203 -16.052 -10.864 1.00 84.25 234 LEU A N 1
ATOM 1974 C CA . LEU A 1 234 ? -5.842 -16.852 -11.915 1.00 84.25 234 LEU A CA 1
ATOM 1975 C C . LEU A 1 234 ? -5.253 -16.551 -13.297 1.00 84.25 234 LEU A C 1
ATOM 1977 O O . LEU A 1 234 ? -4.900 -17.476 -14.026 1.00 84.25 234 LEU A O 1
ATOM 1981 N N . VAL A 1 235 ? -5.112 -15.270 -13.645 1.00 83.00 235 VAL A N 1
ATOM 1982 C CA . VAL A 1 235 ? -4.595 -14.823 -14.948 1.00 83.00 235 VAL A CA 1
ATOM 1983 C C . VAL A 1 235 ? -3.112 -15.148 -15.104 1.00 83.00 235 VAL A C 1
ATOM 1985 O O . VAL A 1 235 ? -2.695 -15.511 -16.201 1.00 83.00 235 VAL A O 1
ATOM 1988 N N . ALA A 1 236 ? -2.320 -15.117 -14.028 1.00 79.50 236 ALA A N 1
ATOM 1989 C CA . ALA A 1 236 ? -0.901 -15.473 -14.063 1.00 79.50 236 ALA A CA 1
ATOM 1990 C C . ALA A 1 236 ? -0.650 -16.899 -14.582 1.00 79.50 236 ALA A C 1
ATOM 1992 O O . ALA A 1 236 ? 0.374 -17.151 -15.216 1.00 79.50 236 ALA A O 1
ATOM 1993 N N . LYS A 1 237 ? -1.605 -17.822 -14.385 1.00 77.75 237 LYS A N 1
ATOM 1994 C CA . LYS A 1 237 ? -1.533 -19.184 -14.941 1.00 77.75 237 LYS A CA 1
ATOM 1995 C C . LYS A 1 237 ? -1.635 -19.224 -16.469 1.00 77.75 237 LYS A C 1
ATOM 1997 O O . LYS A 1 237 ? -1.139 -20.170 -17.067 1.00 77.75 237 LYS A O 1
ATOM 2002 N N . PHE A 1 238 ? -2.272 -18.226 -17.085 1.00 75.25 238 PHE A N 1
ATOM 2003 C CA . PHE A 1 238 ? -2.526 -18.174 -18.530 1.00 75.25 238 PHE A CA 1
ATOM 2004 C C . PHE A 1 238 ? -1.641 -17.157 -19.263 1.00 75.25 238 PHE A C 1
ATOM 2006 O O . PHE A 1 238 ? -1.179 -17.433 -20.364 1.00 75.25 238 PHE A O 1
ATOM 2013 N N . SER A 1 239 ? -1.400 -15.987 -18.663 1.00 72.31 239 SER A N 1
ATOM 2014 C CA . SER A 1 239 ? -0.709 -14.842 -19.279 1.00 72.31 239 SER A CA 1
ATOM 2015 C C . SER A 1 239 ? 0.720 -14.628 -18.756 1.00 72.31 239 SER A C 1
ATOM 2017 O O . SER A 1 239 ? 1.382 -13.667 -19.153 1.00 72.31 239 SER A O 1
ATOM 2019 N N . GLY A 1 240 ? 1.199 -15.490 -17.855 1.00 70.06 240 GLY A N 1
ATOM 2020 C CA . GLY A 1 240 ? 2.527 -15.387 -17.252 1.00 70.06 240 GLY A CA 1
ATOM 2021 C C . GLY A 1 240 ? 2.649 -14.318 -16.156 1.00 70.06 240 GLY A C 1
ATOM 2022 O O . GLY A 1 240 ? 1.672 -13.716 -15.710 1.00 70.06 240 GLY A O 1
ATOM 2023 N N . TRP A 1 241 ? 3.886 -14.091 -15.707 1.00 69.94 241 TRP A N 1
ATOM 2024 C CA . TRP A 1 241 ? 4.218 -13.307 -14.506 1.00 69.94 241 TRP A CA 1
ATOM 2025 C C . TRP A 1 241 ? 4.073 -11.783 -14.638 1.00 69.94 241 TRP A C 1
ATOM 2027 O O . TRP A 1 241 ? 3.983 -11.087 -13.627 1.00 69.94 241 TRP A O 1
ATOM 2037 N N . ALA A 1 242 ? 3.995 -11.251 -15.861 1.00 70.38 242 ALA A N 1
ATOM 2038 C CA . ALA A 1 242 ? 3.870 -9.810 -16.091 1.00 70.38 242 ALA A CA 1
ATOM 2039 C C . ALA A 1 242 ? 2.604 -9.219 -15.440 1.00 70.38 242 ALA A C 1
ATOM 2041 O O . ALA A 1 242 ? 2.641 -8.124 -14.875 1.00 70.38 242 ALA A O 1
ATOM 2042 N N . PHE A 1 243 ? 1.495 -9.968 -15.454 1.00 72.44 243 PHE A N 1
ATOM 2043 C CA . PHE A 1 243 ? 0.240 -9.527 -14.843 1.00 72.44 243 PHE A CA 1
ATOM 2044 C C . PHE A 1 243 ? 0.316 -9.484 -13.308 1.00 72.44 243 PHE A C 1
ATOM 2046 O O . PHE A 1 243 ? -0.248 -8.581 -12.693 1.00 72.44 243 PHE A O 1
ATOM 2053 N N . SER A 1 244 ? 1.055 -10.407 -12.681 1.00 76.88 244 SER A N 1
ATOM 2054 C CA . SER A 1 244 ? 1.277 -10.412 -11.227 1.00 76.88 244 SER A CA 1
ATOM 2055 C C . SER A 1 244 ? 2.054 -9.183 -10.764 1.00 76.88 244 SER A C 1
ATOM 2057 O O . SER A 1 244 ? 1.687 -8.582 -9.758 1.00 76.88 244 SER A O 1
ATOM 2059 N N . ASN A 1 245 ? 3.075 -8.766 -11.517 1.00 75.19 245 ASN A N 1
ATOM 2060 C CA . ASN A 1 245 ? 3.858 -7.568 -11.198 1.00 75.19 245 ASN A CA 1
ATOM 2061 C C . ASN A 1 245 ? 3.021 -6.290 -11.325 1.00 75.19 245 ASN A C 1
ATOM 2063 O O . ASN A 1 245 ? 3.082 -5.412 -10.466 1.00 75.19 245 ASN A O 1
ATOM 2067 N N . LEU A 1 246 ? 2.182 -6.203 -12.358 1.00 76.12 246 LEU A N 1
ATOM 2068 C CA . LEU A 1 246 ? 1.246 -5.090 -12.510 1.00 76.12 246 LEU A CA 1
ATOM 2069 C C . LEU A 1 246 ? 0.222 -5.067 -11.367 1.00 76.12 246 LEU A C 1
ATOM 2071 O O . LEU A 1 246 ? -0.002 -4.018 -10.763 1.00 76.12 246 LEU A O 1
ATOM 2075 N N . ALA A 1 247 ? -0.354 -6.221 -11.021 1.00 82.62 247 ALA A N 1
ATOM 2076 C CA . ALA A 1 247 ? -1.272 -6.337 -9.894 1.00 82.62 247 ALA A CA 1
ATOM 2077 C C . ALA A 1 247 ? -0.600 -5.927 -8.578 1.00 82.62 247 ALA A C 1
ATOM 2079 O O . ALA A 1 247 ? -1.191 -5.166 -7.823 1.00 82.62 247 ALA A O 1
ATOM 2080 N N . PHE A 1 248 ? 0.647 -6.347 -8.350 1.00 83.25 248 PHE A N 1
ATOM 2081 C CA . PHE A 1 248 ? 1.457 -5.944 -7.202 1.00 83.25 248 PHE A CA 1
ATOM 2082 C C . PHE A 1 248 ? 1.590 -4.424 -7.085 1.00 83.25 248 PHE A C 1
ATOM 2084 O O . PHE A 1 248 ? 1.339 -3.872 -6.012 1.00 83.25 248 PHE A O 1
ATOM 2091 N N . VAL A 1 249 ? 1.949 -3.730 -8.168 1.00 81.69 249 VAL A N 1
ATOM 2092 C CA . VAL A 1 249 ? 2.077 -2.265 -8.145 1.00 81.69 249 VAL A CA 1
ATOM 2093 C C . VAL A 1 249 ? 0.723 -1.616 -7.854 1.00 81.69 249 VAL A C 1
ATOM 2095 O O . VAL A 1 249 ? 0.628 -0.759 -6.977 1.00 81.69 249 VAL A O 1
ATOM 2098 N N . ILE A 1 250 ? -0.345 -2.062 -8.524 1.00 83.19 250 ILE A N 1
ATOM 2099 C CA . ILE A 1 250 ? -1.692 -1.501 -8.348 1.00 83.19 250 ILE A CA 1
ATOM 2100 C C . ILE A 1 250 ? -2.199 -1.6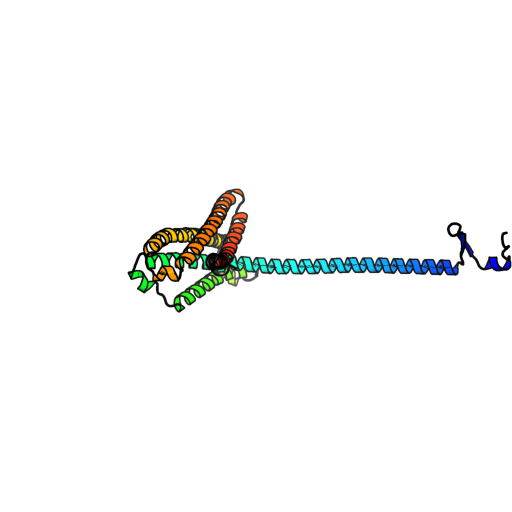91 -6.916 1.00 83.19 250 ILE A C 1
ATOM 2102 O O . ILE A 1 250 ? -2.653 -0.726 -6.298 1.00 83.19 250 ILE A O 1
ATOM 2106 N N . THR A 1 251 ? -2.115 -2.906 -6.366 1.00 87.56 251 THR A N 1
ATOM 2107 C CA . THR A 1 251 ? -2.625 -3.195 -5.018 1.00 87.56 251 THR A CA 1
ATOM 2108 C C . THR A 1 251 ? -1.874 -2.394 -3.962 1.00 87.56 251 THR A C 1
ATOM 2110 O O . THR A 1 251 ? -2.489 -1.832 -3.056 1.00 87.56 251 THR A O 1
ATOM 2113 N N . ASN A 1 252 ? -0.549 -2.281 -4.093 1.00 86.88 252 ASN A N 1
ATOM 2114 C CA . ASN A 1 252 ? 0.257 -1.586 -3.099 1.00 86.88 252 ASN A CA 1
ATOM 2115 C C . ASN A 1 252 ? 0.124 -0.058 -3.177 1.00 86.88 252 ASN A C 1
ATOM 2117 O O . ASN A 1 252 ? -0.045 0.601 -2.148 1.00 86.88 252 ASN A O 1
ATOM 2121 N N . LEU A 1 253 ? 0.119 0.519 -4.384 1.00 86.44 253 LEU A N 1
ATOM 2122 C CA . LEU A 1 253 ? -0.198 1.938 -4.563 1.00 86.44 253 LEU A CA 1
ATOM 2123 C C . LEU A 1 253 ? -1.573 2.260 -3.991 1.00 86.44 253 LEU A C 1
ATOM 2125 O O . LEU A 1 253 ? -1.744 3.253 -3.280 1.00 86.44 253 LEU A O 1
ATOM 2129 N N . SER A 1 254 ? -2.558 1.403 -4.253 1.00 87.81 254 SER A N 1
ATOM 2130 C CA . SER A 1 254 ? -3.893 1.659 -3.749 1.00 87.81 254 SER A CA 1
ATOM 2131 C C . SER A 1 254 ? -3.977 1.570 -2.229 1.00 87.81 254 SER A C 1
ATOM 2133 O O . SER A 1 254 ? -4.709 2.364 -1.649 1.00 87.81 254 SER A O 1
ATOM 2135 N N . THR A 1 255 ? -3.241 0.679 -1.560 1.00 87.44 255 THR A N 1
ATOM 2136 C CA . THR A 1 255 ? -3.177 0.656 -0.087 1.00 87.44 255 THR A CA 1
ATOM 2137 C C . THR A 1 255 ? -2.637 1.978 0.472 1.00 87.44 255 THR A C 1
ATOM 2139 O O . THR A 1 255 ? -3.200 2.524 1.430 1.00 87.44 255 THR A O 1
ATOM 2142 N N . PHE A 1 256 ? -1.610 2.550 -0.164 1.00 86.62 256 PHE A N 1
ATOM 2143 C CA . PHE A 1 256 ? -1.070 3.852 0.222 1.00 86.62 256 PHE A CA 1
ATOM 2144 C C . PHE A 1 256 ? -2.103 4.977 0.075 1.00 86.62 256 PHE A C 1
ATOM 2146 O O . PHE A 1 256 ? -2.326 5.714 1.032 1.00 86.62 256 PHE A O 1
ATOM 2153 N N . TYR A 1 257 ? -2.778 5.081 -1.076 1.00 87.38 257 TYR A N 1
ATOM 2154 C CA . TYR A 1 257 ? -3.753 6.151 -1.332 1.00 87.38 257 TYR A CA 1
ATOM 2155 C C . TYR A 1 257 ? -5.082 5.972 -0.591 1.00 87.38 257 TYR A C 1
ATOM 2157 O O . TYR A 1 257 ? -5.695 6.956 -0.176 1.00 87.38 257 TYR A O 1
ATOM 2165 N N . MET A 1 258 ? -5.529 4.735 -0.373 1.00 87.38 258 MET A N 1
ATOM 2166 C CA . MET A 1 258 ? -6.778 4.469 0.341 1.00 87.38 258 MET A CA 1
ATOM 2167 C C . MET A 1 258 ? -6.695 4.887 1.806 1.00 87.38 258 MET A C 1
ATOM 2169 O O . MET A 1 258 ? -7.693 5.322 2.367 1.00 87.38 258 MET A O 1
ATOM 2173 N N . THR A 1 259 ? -5.522 4.820 2.433 1.00 85.00 259 THR A N 1
ATOM 2174 C CA . THR A 1 259 ? -5.359 5.178 3.850 1.00 85.00 259 THR A CA 1
ATOM 2175 C C . THR A 1 259 ? -5.751 6.637 4.162 1.00 85.00 259 THR A C 1
ATOM 2177 O O . THR A 1 259 ? -6.647 6.838 4.989 1.00 85.00 259 THR A O 1
ATOM 2180 N N . PRO A 1 260 ? -5.178 7.674 3.510 1.00 86.19 260 PRO A N 1
ATOM 2181 C CA . PRO A 1 260 ? -5.612 9.056 3.710 1.00 86.19 260 PRO A CA 1
ATOM 2182 C C . PRO A 1 260 ? -7.042 9.301 3.211 1.00 86.19 260 PRO A C 1
ATOM 2184 O O . PRO A 1 260 ? -7.782 10.038 3.863 1.00 86.19 260 PRO A O 1
ATOM 2187 N N . LEU A 1 261 ? -7.468 8.650 2.120 1.00 87.12 261 LEU A N 1
ATOM 2188 C CA . LEU A 1 261 ? -8.844 8.755 1.622 1.00 87.12 261 LEU A CA 1
ATOM 2189 C C . LEU A 1 261 ? -9.862 8.279 2.663 1.00 87.12 261 LEU A C 1
ATOM 2191 O O . LEU A 1 261 ? -10.841 8.968 2.930 1.00 87.12 261 LEU A O 1
ATOM 2195 N N . ILE A 1 262 ? -9.619 7.140 3.308 1.00 87.44 262 ILE A N 1
ATOM 2196 C CA . ILE A 1 262 ? -10.486 6.597 4.358 1.00 87.44 262 ILE A CA 1
ATOM 2197 C C . ILE A 1 262 ? -10.585 7.576 5.528 1.00 87.44 262 ILE A C 1
ATOM 2199 O O . ILE A 1 262 ? -11.683 7.794 6.040 1.00 87.44 262 ILE A O 1
ATOM 2203 N N . ILE A 1 263 ? -9.473 8.189 5.941 1.00 84.75 263 ILE A N 1
ATOM 2204 C CA . ILE A 1 263 ? -9.459 9.173 7.034 1.00 84.75 263 ILE A CA 1
ATOM 2205 C C . ILE A 1 263 ? -10.317 10.391 6.666 1.00 84.75 263 ILE A C 1
ATOM 2207 O O . ILE A 1 263 ? -11.199 10.776 7.435 1.00 84.75 263 ILE A O 1
ATOM 2211 N N . GLN A 1 264 ? -10.110 10.961 5.476 1.00 87.00 264 GLN A N 1
ATOM 2212 C CA . GLN A 1 264 ? -10.846 12.140 5.010 1.00 87.00 264 GLN A CA 1
ATOM 2213 C C . GLN A 1 264 ? -12.337 11.856 4.823 1.00 87.00 264 GLN A C 1
ATOM 2215 O O . GLN A 1 264 ? -13.175 12.627 5.290 1.00 87.00 264 GLN A O 1
ATOM 2220 N N . MET A 1 265 ? -12.678 10.727 4.199 1.00 82.38 265 MET A N 1
ATOM 2221 C CA . MET A 1 265 ? -14.066 10.316 4.002 1.00 82.38 265 MET A CA 1
ATOM 2222 C C . MET A 1 265 ? -14.751 10.093 5.347 1.00 82.38 265 MET A C 1
ATOM 2224 O O . MET A 1 265 ? -15.825 10.637 5.590 1.00 82.38 265 MET A O 1
ATOM 2228 N N . THR A 1 266 ? -14.110 9.380 6.274 1.00 83.94 266 THR A N 1
ATOM 2229 C CA . THR A 1 266 ? -14.667 9.169 7.618 1.00 83.94 266 THR A CA 1
ATOM 2230 C C . THR A 1 266 ? -14.900 10.500 8.337 1.00 83.94 266 THR A C 1
ATOM 2232 O O . THR A 1 266 ? -15.965 10.694 8.923 1.00 83.94 266 THR A O 1
ATOM 2235 N N . TYR A 1 267 ? -13.956 11.442 8.249 1.00 81.06 267 TYR A N 1
ATOM 2236 C CA . TYR A 1 267 ? -14.117 12.780 8.818 1.00 81.06 267 TYR A CA 1
ATOM 2237 C C . TYR A 1 267 ? -15.305 13.534 8.201 1.00 81.06 267 TYR A C 1
ATOM 2239 O O . TYR A 1 267 ? -16.143 14.054 8.936 1.00 81.06 267 TYR A O 1
ATOM 2247 N N . LEU A 1 268 ? -15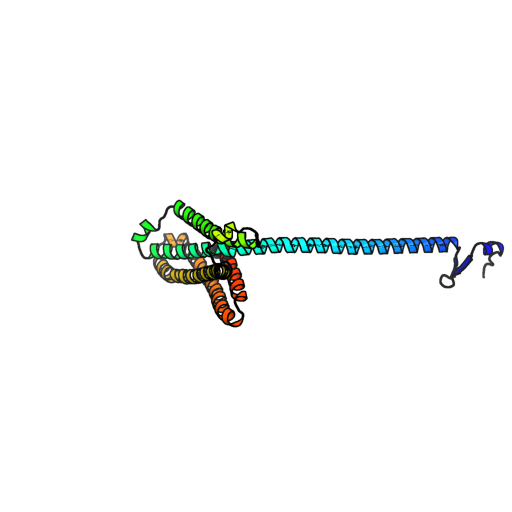.435 13.536 6.871 1.00 81.00 268 LEU A N 1
ATOM 2248 C CA . LEU A 1 268 ? -16.518 14.219 6.158 1.00 81.00 268 LEU A CA 1
ATOM 2249 C C . LEU A 1 268 ? -17.900 13.652 6.516 1.00 81.00 268 LEU A C 1
ATOM 2251 O O . LEU A 1 268 ? -18.828 14.412 6.784 1.00 81.00 268 LEU A O 1
ATOM 2255 N N . PHE A 1 269 ? -18.035 12.325 6.596 1.00 72.81 269 PHE A N 1
ATOM 2256 C CA . PHE A 1 269 ? -19.295 11.680 6.984 1.00 72.81 269 PHE A CA 1
ATOM 2257 C C . PHE A 1 269 ? -19.649 11.879 8.465 1.00 72.81 269 PHE A C 1
ATOM 2259 O O . PHE A 1 269 ? -20.833 11.873 8.813 1.00 72.81 269 PHE A O 1
ATOM 2266 N N . CYS A 1 270 ? -18.655 12.072 9.337 1.00 70.75 270 CYS A N 1
ATOM 2267 C CA . CYS A 1 270 ? -18.883 12.313 10.763 1.00 70.75 270 CYS A CA 1
ATOM 2268 C C . CYS A 1 270 ? -19.099 13.794 11.102 1.00 70.75 270 CYS A C 1
ATOM 2270 O O . CYS A 1 270 ? -19.811 14.093 12.057 1.00 70.75 270 CYS A O 1
ATOM 2272 N N . ASN A 1 271 ? -18.564 14.730 10.311 1.00 69.50 271 ASN A N 1
ATOM 2273 C CA . ASN A 1 271 ? -18.704 16.175 10.528 1.00 69.50 271 ASN A CA 1
ATOM 2274 C C . ASN A 1 271 ? -20.020 16.752 9.962 1.00 69.50 271 ASN A C 1
ATOM 2276 O O . ASN A 1 271 ? -20.084 17.873 9.456 1.00 69.50 271 ASN A O 1
ATOM 2280 N N . LYS A 1 272 ? -21.113 15.987 10.061 1.00 55.19 272 LYS A N 1
ATOM 2281 C CA . LYS A 1 272 ? -22.441 16.351 9.538 1.00 55.19 272 LYS A CA 1
ATOM 2282 C C . LYS A 1 272 ? -23.098 17.541 10.267 1.00 55.19 272 LYS A C 1
ATOM 2284 O O . LYS A 1 272 ? -24.198 17.939 9.904 1.00 55.19 272 LYS A O 1
ATOM 2289 N N . ARG A 1 273 ? -22.440 18.112 11.286 1.00 53.25 273 ARG A N 1
ATOM 2290 C CA . ARG A 1 273 ? -22.929 19.260 12.072 1.00 53.25 273 ARG A CA 1
ATOM 2291 C C . ARG A 1 273 ? -22.669 20.623 11.415 1.00 53.25 273 ARG A C 1
ATOM 2293 O O . ARG A 1 273 ? -23.326 21.576 11.804 1.00 53.25 273 ARG A O 1
ATOM 2300 N N . ASN A 1 274 ? -21.776 20.706 10.420 1.00 51.25 274 ASN A N 1
ATOM 2301 C CA . ASN A 1 274 ? -21.403 21.967 9.750 1.00 51.25 274 ASN A CA 1
ATOM 2302 C C . ASN A 1 274 ? -21.845 22.065 8.274 1.00 51.25 274 ASN A C 1
ATOM 2304 O O . ASN A 1 274 ? -21.484 23.019 7.595 1.00 51.25 274 ASN A O 1
ATOM 2308 N N . THR A 1 275 ? -22.605 21.094 7.757 1.00 51.72 275 THR A N 1
ATOM 2309 C CA . THR A 1 275 ? -23.184 21.130 6.393 1.00 51.72 275 THR A CA 1
ATOM 2310 C C . THR A 1 275 ? -24.690 21.397 6.382 1.00 51.72 275 THR A C 1
ATOM 2312 O O . THR A 1 275 ? -25.311 21.376 5.326 1.00 51.72 275 THR A O 1
ATOM 2315 N N . GLN A 1 276 ? -25.273 21.678 7.548 1.00 45.09 276 GLN A N 1
ATOM 2316 C CA . GLN A 1 276 ? -26.587 22.305 7.668 1.00 45.09 276 GLN A CA 1
ATOM 2317 C C . GLN A 1 276 ? -26.378 23.824 7.706 1.00 45.09 276 GLN A C 1
ATOM 2319 O O . GLN A 1 276 ? -26.375 24.424 8.779 1.00 45.09 276 GLN A O 1
ATOM 2324 N N . LEU A 1 277 ? -26.096 24.404 6.539 1.00 41.12 277 LEU A N 1
ATOM 2325 C CA . LEU A 1 277 ? -26.347 25.819 6.262 1.00 41.12 277 LEU A CA 1
ATOM 2326 C C . LEU A 1 277 ? -27.691 25.924 5.544 1.00 41.12 277 LEU A C 1
ATOM 2328 O O . LEU A 1 277 ? -27.934 25.066 4.664 1.00 41.12 277 LEU A O 1
#

InterPro domains:
  IPR018817 7TM GPCR, serpentine receptor class z (Srz) [PF10325] (57-272)

pLDDT: mean 75.11, std 13.7, range [35.31, 93.94]

Radius of gyration: 37.6 Å; chains: 1; bounding box: 59×82×110 Å

Organism: Caenorhabditis remanei (NCBI:txid31234)

Secondary structure (DSSP, 8-state):
------TTSGGG--EEETTTTEEE-HHHHHHHHHHHHHHHHHHHHHHHHHHHHHHHHHHHHHHHHHHHHHHHHHHHHHIIIIIHHHHHHHHHHHHHHHHHHHH-GGGHHHH---HHHHHHHHHHHHHHHHHHHHHHHHHHHSTT--HHHHHHS-S-TTHHHHHHHHHHHHHHHHHHHHHHHHHHTHHHHHHHHHHTTT-HHHHHH-HHHHHHHHHHHHHHHHHHHHHHHHHHHHHHHHH-THHHHHHHHHHHHHHHHHHHHHHHHHHHHH-TTSS--

Sequence (277 aa):
MPTSISTSDLDKYDFYDEESGKWIHIQDYYESYNNYSKQHEEFSKNNWLRYWGATIFLLFLHDRIESVNGILLFGGYYISIVVSPVFNIILILLAVQRFLLYFYEDSERFLNLKSFYWTLLIVFLYFSFAILHIPIRIKDHFDGKFEFINWLAFPTGAIENSLLENVQVYISFILEFLAFISVVVYIPMFISIRKLLYLPSLAQSQPQTYIMYQVKFIFIGKLFMLIILVTSGLVAKFSGWAFSNLAFVITNLSTFYMTPLIIQMTYLFCNKRNTQL